Protein AF-A0AB73T199-F1 (afdb_monomer)

Sequence (297 aa):
MHKKVIAARQKIKFRDNIPEGNAPYYMMEMVWAVASDLEKIPQFYIVGQEKTLWVFYEYTSFICDDFLEKYGVLSALISEKYPVSVCGTSGELEHVWAEAGFINGRKELELIKSSTSGRDFDEISNICLRFYIEDEGERDELCSCLANLDYRQDYLAVSRTLLAKKLFAGIAEDYPDTYYRYLPMSGGDMEFWNALSMNQKKMLWILFLEYKVSAVEFEYVVNALKDGSMVYLFTWELALRMALDELGISVESQEDDFKVLDKDGKRLRMDYGRGSEAEKLFLKILFPVIQEKQKEV

Nearest PDB structures (foldseek):
  2o1w-assembly4_D  TM=3.986E-01  e=8.707E-04  Canis lupus familiaris
  4ue0-assembly1_C  TM=3.107E-01  e=4.986E-01  Bovine adenovirus 4

Organism: NCBI:txid1337051

Mean predicted aligned error: 5.85 Å

Radius of gyration: 24.25 Å; Cα contacts (8 Å, |Δi|>4): 510; chains: 1; bounding box: 58×44×81 Å

Secondary structure (DSSP, 8-state):
----EEEEEEEEE-SSPPPP--HHHHHHHHHHHHHHHTT---EEEEEGGGTEEEEE-TT-EEEHHHHHHHHHHHHHHHHTTS-EEEEEE-TTS-EEEEEEEEETTTTEEEEEEEESS----SEEEEEEEEEE-S-HHHHHHHHHHHTT--TTSSEEEEE--HHHHHHTTTS--S-TTSSEEEEE-SS----GGGG--HHHHHHHHHHHHHH----THHHHHHHHHHTT----HHHHHHHHHHHHHHHT-EEEE-SS-EEEE-TTSPEEP--TTTS-HHHHHHHHHH-----------

Solvent-accessible surface area (backbone atoms only — not comparable to full-atom values): 16578 Å² total; per-residue (Å²): 143,75,62,83,26,75,34,46,77,49,78,47,79,51,95,61,69,68,78,88,78,53,36,63,53,49,47,53,39,50,55,39,51,53,21,45,78,66,73,38,78,65,46,80,46,76,43,73,95,74,30,27,45,35,42,34,33,80,92,37,70,45,49,43,64,61,47,45,69,74,42,23,68,60,37,18,58,21,30,79,77,30,47,40,37,39,33,32,26,31,95,85,73,40,55,33,37,40,38,28,37,63,38,85,83,42,34,26,40,40,38,38,36,29,14,62,84,32,57,72,78,60,46,32,30,42,39,26,42,36,33,38,36,88,52,62,71,60,43,52,49,55,51,57,44,52,72,61,62,50,57,93,36,31,27,44,52,25,69,72,45,78,61,50,52,59,56,51,52,92,58,85,68,95,57,80,79,36,73,47,40,62,45,78,64,46,97,63,88,63,63,64,78,69,26,49,40,64,66,55,49,16,50,52,41,39,38,30,75,76,70,68,42,63,51,52,62,32,45,58,52,45,50,29,54,74,72,68,69,57,85,61,63,66,60,57,47,51,14,41,52,55,31,28,60,77,59,46,40,47,80,46,82,54,100,90,51,73,45,38,24,40,68,86,66,49,76,58,86,80,36,72,88,80,42,52,46,44,39,33,46,52,51,42,63,78,50,72,70,78,79,73,75,76,76,84,126

Structure (mmCIF, N/CA/C/O backbone):
data_AF-A0AB73T199-F1
#
_entry.id   AF-A0AB73T199-F1
#
loop_
_atom_site.group_PDB
_atom_site.id
_atom_site.type_symbol
_atom_site.label_atom_id
_atom_site.label_alt_id
_atom_site.label_comp_id
_atom_site.label_asym_id
_atom_site.label_entity_id
_atom_site.label_seq_id
_atom_site.pdbx_PDB_ins_code
_atom_site.Cartn_x
_atom_site.Cartn_y
_atom_site.Cartn_z
_atom_site.occupancy
_atom_site.B_iso_or_equiv
_atom_site.auth_seq_id
_atom_site.auth_comp_id
_atom_site.auth_asym_id
_atom_site.auth_atom_id
_atom_site.pdbx_PDB_model_num
ATOM 1 N N . MET A 1 1 ? 18.259 16.267 -13.550 1.00 64.25 1 MET A N 1
ATOM 2 C CA . MET A 1 1 ? 19.558 16.606 -12.925 1.00 64.25 1 MET A CA 1
ATOM 3 C C . MET A 1 1 ? 20.747 15.801 -13.477 1.00 64.25 1 MET A C 1
ATOM 5 O O . MET A 1 1 ? 21.851 16.314 -13.414 1.00 64.25 1 MET A O 1
ATOM 9 N N . HIS A 1 2 ? 20.570 14.632 -14.115 1.00 77.38 2 HIS A N 1
ATOM 10 C CA . HIS A 1 2 ? 21.651 13.919 -14.827 1.00 77.38 2 HIS A CA 1
ATOM 11 C C . HIS A 1 2 ? 21.232 13.553 -16.256 1.00 77.38 2 HIS A C 1
ATOM 13 O O . HIS A 1 2 ? 20.040 13.401 -16.529 1.00 77.38 2 HIS A O 1
ATOM 19 N N . LYS A 1 3 ? 22.198 13.449 -17.177 1.00 85.31 3 LYS A N 1
ATOM 20 C CA . LYS A 1 3 ? 21.939 12.988 -18.546 1.00 85.31 3 LYS A CA 1
ATOM 21 C C . LYS A 1 3 ? 21.676 11.486 -18.502 1.00 85.31 3 LYS A C 1
ATOM 23 O O . LYS A 1 3 ? 22.502 10.754 -17.985 1.00 85.31 3 LYS A O 1
ATOM 28 N N . LYS A 1 4 ? 20.565 11.035 -19.075 1.00 92.31 4 LYS A N 1
ATOM 29 C CA . LYS A 1 4 ? 20.261 9.612 -19.226 1.00 92.31 4 LYS A CA 1
ATOM 30 C C . LYS A 1 4 ? 20.816 9.115 -20.561 1.00 92.31 4 LYS A C 1
ATOM 32 O O . LYS A 1 4 ? 20.395 9.601 -21.612 1.00 92.31 4 LYS A O 1
ATOM 37 N N . VAL A 1 5 ? 21.782 8.200 -20.530 1.00 95.94 5 VAL A N 1
ATOM 38 C CA . VAL A 1 5 ? 22.400 7.592 -21.717 1.00 95.94 5 VAL A CA 1
ATOM 39 C C . VAL A 1 5 ? 22.140 6.092 -21.686 1.00 95.94 5 VAL A C 1
ATOM 41 O O . VAL A 1 5 ? 22.386 5.439 -20.678 1.00 95.94 5 VAL A O 1
ATOM 44 N N . ILE A 1 6 ? 21.626 5.546 -22.786 1.00 97.00 6 ILE A N 1
ATOM 45 C CA . ILE A 1 6 ? 21.347 4.111 -22.891 1.00 97.00 6 ILE A CA 1
ATOM 46 C C . ILE A 1 6 ? 22.663 3.344 -22.816 1.00 97.00 6 ILE A C 1
ATOM 48 O O . ILE A 1 6 ? 23.576 3.614 -23.595 1.00 97.00 6 ILE A O 1
ATOM 52 N N . ALA A 1 7 ? 22.713 2.391 -21.895 1.00 95.94 7 ALA A N 1
ATOM 53 C CA . ALA A 1 7 ? 23.842 1.504 -21.682 1.00 95.94 7 ALA A CA 1
ATOM 54 C C . ALA A 1 7 ? 23.608 0.133 -22.331 1.00 95.94 7 ALA A C 1
ATOM 56 O O . ALA A 1 7 ? 24.477 -0.373 -23.036 1.00 95.94 7 ALA A O 1
ATOM 57 N N . ALA A 1 8 ? 22.401 -0.421 -22.177 1.00 96.69 8 ALA A N 1
ATOM 58 C CA . ALA A 1 8 ? 22.024 -1.701 -22.768 1.00 96.69 8 ALA A CA 1
ATOM 59 C C . ALA A 1 8 ? 20.545 -1.733 -23.177 1.00 96.69 8 ALA A C 1
ATOM 61 O O . ALA A 1 8 ? 19.709 -0.986 -22.657 1.00 96.69 8 ALA A O 1
ATOM 62 N N . ARG A 1 9 ? 20.233 -2.611 -24.136 1.00 96.62 9 ARG A N 1
ATOM 63 C CA . ARG A 1 9 ? 18.871 -2.910 -24.591 1.00 96.62 9 ARG A CA 1
ATOM 64 C C . ARG A 1 9 ? 18.712 -4.402 -24.824 1.00 96.62 9 ARG A C 1
ATOM 66 O O . ARG A 1 9 ? 19.530 -5.004 -25.517 1.00 96.62 9 ARG A O 1
ATOM 73 N N . GLN A 1 10 ? 17.606 -4.953 -24.351 1.00 96.25 10 GLN A N 1
ATOM 74 C CA . GLN A 1 10 ? 17.215 -6.335 -24.596 1.00 96.25 10 GLN A CA 1
ATOM 75 C C . GLN A 1 10 ? 15.761 -6.386 -25.054 1.00 96.25 10 GLN A C 1
ATOM 77 O O . GLN A 1 10 ? 14.936 -5.573 -24.643 1.00 96.25 10 GLN A O 1
ATOM 82 N N .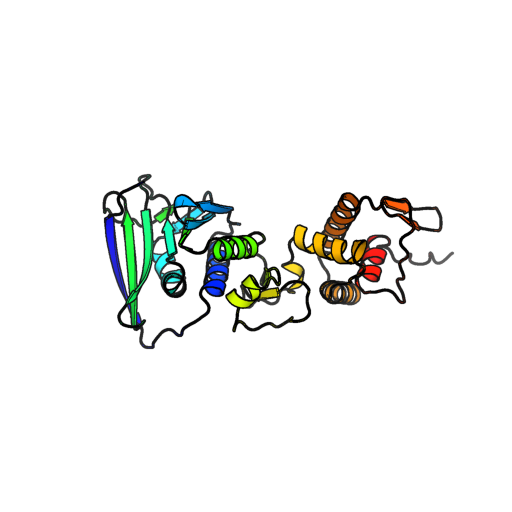 LYS A 1 11 ? 15.447 -7.343 -25.929 1.00 96.38 11 LYS A N 1
ATOM 83 C CA . LYS A 1 11 ? 14.081 -7.597 -26.389 1.00 96.38 11 LYS A CA 1
ATOM 84 C C . LYS A 1 11 ? 13.688 -9.031 -26.091 1.00 96.38 11 LYS A C 1
ATOM 86 O O . LYS A 1 11 ? 14.421 -9.953 -26.444 1.00 96.38 11 LYS A O 1
ATOM 91 N N . ILE A 1 12 ? 12.516 -9.206 -25.497 1.00 94.88 12 ILE A N 1
ATOM 92 C CA . ILE A 1 12 ? 11.929 -10.508 -25.181 1.00 94.88 12 ILE A CA 1
ATOM 93 C C . ILE A 1 12 ? 10.646 -10.646 -25.991 1.00 94.88 12 ILE A C 1
ATOM 95 O O . ILE A 1 12 ? 9.827 -9.734 -26.001 1.00 94.88 12 ILE A O 1
ATOM 99 N N . LYS A 1 13 ? 10.470 -11.767 -26.693 1.00 93.56 13 LYS A N 1
ATOM 100 C CA . LYS A 1 13 ? 9.267 -12.035 -27.493 1.00 93.56 13 LYS A CA 1
ATOM 101 C C . LYS A 1 13 ? 8.318 -12.952 -26.738 1.00 93.56 13 LYS A C 1
ATOM 103 O O . LYS A 1 13 ? 8.747 -13.987 -26.231 1.00 93.56 13 LYS A O 1
ATOM 108 N N . PHE A 1 14 ? 7.036 -12.619 -26.748 1.00 90.25 14 PHE A N 1
ATOM 109 C CA . PHE A 1 14 ? 5.985 -13.458 -26.183 1.00 90.25 14 PHE A CA 1
ATOM 110 C C . PHE A 1 14 ? 5.315 -14.304 -27.264 1.00 90.25 14 PHE A C 1
ATOM 112 O O . PHE A 1 14 ? 5.257 -13.920 -28.434 1.00 90.25 14 PHE A O 1
ATOM 119 N N . ARG A 1 15 ? 4.827 -15.486 -26.868 1.00 83.06 15 ARG A N 1
ATOM 120 C CA . ARG A 1 15 ? 4.032 -16.357 -27.750 1.00 83.06 15 ARG A CA 1
ATOM 121 C C . ARG A 1 15 ? 2.617 -15.815 -27.929 1.00 83.06 15 ARG A C 1
ATOM 123 O O . ARG A 1 15 ? 2.127 -15.778 -29.053 1.00 83.06 15 ARG A O 1
ATOM 130 N N . ASP A 1 16 ? 2.031 -15.351 -26.832 1.00 84.12 16 ASP A N 1
ATOM 131 C CA . ASP A 1 16 ? 0.688 -14.790 -26.762 1.00 84.12 16 ASP A CA 1
ATOM 132 C C . ASP A 1 16 ? 0.747 -13.332 -26.299 1.00 84.12 16 ASP A C 1
ATOM 134 O O . ASP A 1 16 ? 1.714 -12.904 -25.665 1.00 84.12 16 ASP A O 1
ATOM 138 N N . ASN A 1 17 ? -0.291 -12.561 -26.623 1.00 80.75 17 ASN A N 1
ATOM 139 C CA . ASN A 1 17 ? -0.405 -11.192 -26.132 1.00 80.75 17 ASN A CA 1
ATOM 140 C C . ASN A 1 17 ? -0.654 -11.191 -24.621 1.00 80.75 17 ASN A C 1
ATOM 142 O O . ASN A 1 17 ? -1.520 -11.915 -24.129 1.00 80.75 17 ASN A O 1
ATOM 146 N N . ILE A 1 18 ? 0.048 -10.311 -23.909 1.00 84.38 18 ILE A N 1
ATOM 147 C CA . ILE A 1 18 ? -0.189 -10.090 -22.482 1.00 84.38 18 ILE A CA 1
ATOM 148 C C . ILE A 1 18 ? -1.494 -9.293 -22.309 1.00 84.38 18 ILE A C 1
ATOM 150 O O . ILE A 1 18 ? -1.636 -8.228 -22.928 1.00 84.38 18 ILE A O 1
ATOM 154 N N . PRO A 1 19 ? -2.463 -9.794 -21.518 1.00 82.25 19 PRO A N 1
ATOM 155 C CA . PRO A 1 19 ? -3.757 -9.143 -21.357 1.00 82.25 19 PRO A CA 1
ATOM 156 C C . PRO A 1 19 ? -3.623 -7.758 -20.722 1.00 82.25 19 PRO A C 1
ATOM 158 O O . PRO A 1 19 ? -2.643 -7.441 -20.051 1.00 82.25 19 PRO A O 1
ATOM 161 N N . GLU A 1 20 ? -4.622 -6.913 -20.972 1.00 83.94 20 GLU A N 1
ATOM 162 C CA . GLU A 1 20 ? -4.799 -5.670 -20.221 1.00 83.94 20 GLU A CA 1
ATOM 163 C C . GLU A 1 20 ? -5.077 -5.966 -18.754 1.00 83.94 20 GLU A C 1
ATOM 165 O O . GLU A 1 20 ? -5.658 -6.996 -18.411 1.00 83.94 20 GLU A O 1
ATOM 170 N N . GLY A 1 21 ? -4.711 -5.019 -17.900 1.00 86.69 21 GLY A N 1
ATOM 171 C CA . GLY A 1 21 ? -5.138 -5.041 -16.516 1.00 86.69 21 GLY A CA 1
ATOM 172 C C . GLY A 1 21 ? -5.195 -3.647 -15.922 1.00 86.69 21 GLY A C 1
ATOM 173 O O . GLY A 1 21 ? -5.167 -2.636 -16.625 1.00 86.69 21 GLY A O 1
ATOM 174 N N . ASN A 1 22 ? -5.330 -3.596 -14.606 1.00 95.00 22 ASN A N 1
ATOM 175 C CA . ASN A 1 22 ? -5.535 -2.355 -13.883 1.00 95.00 22 ASN A CA 1
ATOM 176 C C . ASN A 1 22 ? -4.173 -1.806 -13.424 1.00 95.00 22 ASN A C 1
ATOM 178 O O . ASN A 1 22 ? -3.614 -2.275 -12.437 1.00 95.00 22 ASN A O 1
ATOM 182 N N . ALA A 1 23 ? -3.634 -0.817 -14.145 1.00 96.19 23 ALA A N 1
ATOM 183 C CA . ALA A 1 23 ? -2.333 -0.215 -13.828 1.00 96.19 23 ALA A CA 1
ATOM 184 C C . ALA A 1 23 ? -2.205 0.292 -12.369 1.00 96.19 23 ALA A C 1
ATOM 186 O O . ALA A 1 23 ? -1.168 0.031 -11.762 1.00 96.19 23 ALA A O 1
ATOM 187 N N . PRO A 1 24 ? -3.219 0.951 -11.760 1.00 97.00 24 PRO A N 1
ATOM 188 C CA . PRO A 1 24 ? -3.217 1.251 -10.324 1.00 97.00 24 PRO A CA 1
ATOM 189 C C . PRO A 1 24 ? -2.990 0.031 -9.430 1.00 97.00 24 PRO A C 1
ATOM 191 O O . PRO A 1 24 ? -2.171 0.086 -8.520 1.00 97.00 24 PRO A O 1
ATOM 194 N N . TYR A 1 25 ? -3.699 -1.067 -9.683 1.00 96.12 25 TYR A N 1
ATOM 195 C CA . TYR A 1 25 ? -3.556 -2.297 -8.909 1.00 96.12 25 TYR A CA 1
ATOM 196 C C . TYR A 1 25 ? -2.177 -2.934 -9.110 1.00 96.12 25 TYR A C 1
ATOM 198 O O . TYR A 1 25 ? -1.511 -3.247 -8.129 1.00 96.12 25 TYR A O 1
ATOM 206 N N . TYR A 1 26 ? -1.700 -3.023 -10.354 1.00 96.62 26 TYR A N 1
ATOM 207 C CA . TYR A 1 26 ? -0.355 -3.519 -10.657 1.00 96.62 26 TYR A CA 1
ATOM 208 C C . TYR A 1 26 ? 0.747 -2.684 -10.012 1.00 96.62 26 TYR A C 1
ATOM 210 O O . TYR A 1 26 ? 1.769 -3.224 -9.606 1.00 96.62 26 TYR A O 1
ATOM 218 N N . MET A 1 27 ? 0.541 -1.375 -9.869 1.00 97.44 27 MET A N 1
ATOM 219 C CA . MET A 1 27 ? 1.449 -0.522 -9.112 1.00 97.44 27 MET A CA 1
ATOM 220 C C . MET A 1 27 ? 1.488 -0.914 -7.627 1.00 97.44 27 MET A C 1
ATOM 222 O O . MET A 1 27 ? 2.581 -1.001 -7.071 1.00 97.44 27 MET A O 1
ATOM 226 N N . MET A 1 28 ? 0.337 -1.182 -6.992 1.00 96.62 28 MET A N 1
ATOM 227 C CA . MET A 1 28 ? 0.303 -1.674 -5.604 1.00 96.62 28 MET A CA 1
ATOM 228 C C . MET A 1 28 ? 1.029 -3.019 -5.482 1.00 96.62 28 MET A C 1
ATOM 230 O O . MET A 1 28 ? 1.886 -3.177 -4.616 1.00 96.62 28 MET A O 1
ATOM 234 N N . GLU A 1 29 ? 0.734 -3.947 -6.396 1.00 95.50 29 GLU A N 1
ATOM 235 C CA . GLU A 1 29 ? 1.344 -5.278 -6.460 1.00 95.50 29 GLU A CA 1
ATOM 236 C C . GLU A 1 29 ? 2.863 -5.194 -6.643 1.00 95.50 29 GLU A C 1
ATOM 238 O O . GLU A 1 29 ? 3.604 -5.851 -5.921 1.00 95.50 29 GLU A O 1
ATOM 243 N N . MET A 1 30 ? 3.349 -4.334 -7.544 1.00 97.00 30 MET A N 1
ATOM 244 C CA . MET A 1 30 ? 4.783 -4.149 -7.775 1.00 97.00 30 MET A CA 1
ATOM 245 C C . MET A 1 30 ? 5.483 -3.609 -6.530 1.00 97.00 30 MET A C 1
ATOM 247 O O . MET A 1 30 ? 6.529 -4.125 -6.143 1.00 97.00 30 MET A O 1
ATOM 251 N N . VAL A 1 31 ? 4.916 -2.583 -5.889 1.00 97.69 31 VAL A N 1
ATOM 252 C CA . VAL A 1 31 ? 5.494 -2.003 -4.669 1.00 97.69 31 VAL A CA 1
ATOM 253 C C . VAL A 1 31 ? 5.522 -3.033 -3.538 1.00 97.69 31 VAL A C 1
ATOM 255 O O . VAL A 1 31 ? 6.528 -3.131 -2.832 1.00 97.69 31 VAL A O 1
ATOM 258 N N . TRP A 1 32 ? 4.454 -3.818 -3.382 1.00 97.00 32 TRP A N 1
ATOM 259 C CA . TRP A 1 32 ? 4.379 -4.888 -2.389 1.00 97.00 32 TRP A CA 1
ATOM 260 C C . TRP A 1 32 ? 5.378 -6.014 -2.678 1.00 97.00 32 TRP A C 1
ATOM 262 O O . TRP A 1 32 ? 6.121 -6.413 -1.785 1.00 97.00 32 TRP A O 1
ATOM 272 N N . ALA A 1 33 ? 5.460 -6.485 -3.923 1.00 96.19 33 ALA A N 1
ATOM 273 C CA . ALA A 1 33 ? 6.329 -7.593 -4.309 1.00 96.19 33 ALA A CA 1
ATOM 274 C C . ALA A 1 33 ? 7.812 -7.225 -4.176 1.00 96.19 33 ALA A C 1
ATOM 276 O O . ALA A 1 33 ? 8.586 -7.988 -3.602 1.00 96.19 33 ALA A O 1
ATOM 277 N N . VAL A 1 34 ? 8.195 -6.017 -4.608 1.00 97.06 34 VAL A N 1
ATOM 278 C CA . VAL A 1 34 ? 9.560 -5.503 -4.418 1.00 97.06 34 VAL A CA 1
ATOM 279 C C . VAL A 1 34 ? 9.877 -5.331 -2.929 1.00 97.06 34 VAL A C 1
ATOM 281 O O . VAL A 1 34 ? 10.980 -5.663 -2.503 1.00 97.06 34 VAL A O 1
ATOM 284 N N . ALA A 1 35 ? 8.918 -4.866 -2.118 1.00 96.75 35 ALA A N 1
ATOM 285 C CA . ALA A 1 35 ? 9.085 -4.787 -0.666 1.00 96.75 35 ALA A CA 1
ATOM 286 C C . ALA A 1 35 ? 9.297 -6.167 -0.027 1.00 96.75 35 ALA A C 1
ATOM 288 O O . ALA A 1 35 ? 10.125 -6.293 0.872 1.00 96.75 35 ALA A O 1
ATOM 289 N N . SER A 1 36 ? 8.575 -7.181 -0.507 1.00 95.31 36 SER A N 1
ATOM 290 C CA . SER A 1 36 ? 8.670 -8.564 -0.037 1.00 95.31 36 SER A CA 1
ATOM 291 C C . SER A 1 36 ? 10.027 -9.183 -0.375 1.00 95.31 36 SER A C 1
ATOM 293 O O . SER A 1 36 ? 10.717 -9.662 0.518 1.00 95.31 36 SER A O 1
ATOM 295 N N . ASP A 1 37 ? 10.472 -9.066 -1.629 1.00 95.94 37 ASP A N 1
ATOM 296 C CA . ASP A 1 37 ? 11.783 -9.559 -2.073 1.00 95.94 37 ASP A CA 1
ATOM 297 C C . ASP A 1 37 ? 12.958 -8.912 -1.339 1.00 95.94 37 ASP A C 1
ATOM 299 O O . ASP A 1 37 ? 13.963 -9.562 -1.061 1.00 95.94 37 ASP A O 1
ATOM 303 N N . LEU A 1 38 ? 12.848 -7.610 -1.070 1.00 95.62 38 LEU A N 1
ATOM 304 C CA . LEU A 1 38 ? 13.872 -6.849 -0.361 1.00 95.62 38 LEU A CA 1
ATOM 305 C C . LEU A 1 38 ? 13.731 -6.947 1.164 1.00 95.62 38 LEU A C 1
ATOM 307 O O . LEU A 1 38 ? 14.544 -6.362 1.880 1.00 95.62 38 LEU A O 1
ATOM 311 N N . GLU A 1 39 ? 12.677 -7.608 1.656 1.00 95.75 39 GLU A N 1
ATOM 312 C CA . GLU A 1 39 ? 12.259 -7.647 3.061 1.00 95.75 39 GLU A CA 1
ATOM 313 C C . GLU A 1 39 ? 12.233 -6.251 3.719 1.00 95.75 39 GLU A C 1
ATOM 315 O O . GLU A 1 39 ? 12.518 -6.070 4.911 1.00 95.7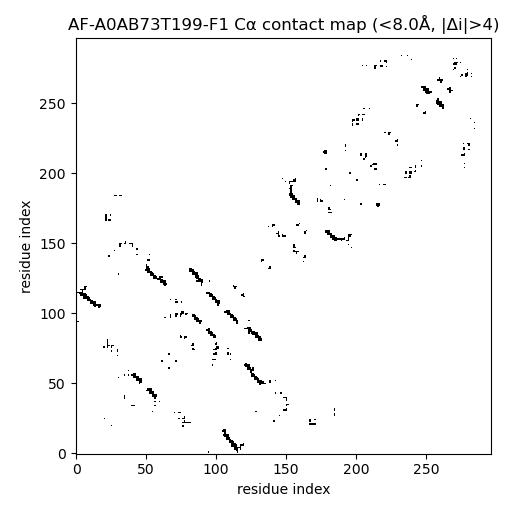5 39 GLU A O 1
ATOM 320 N N . LYS A 1 40 ? 11.868 -5.225 2.941 1.00 95.38 40 LYS A N 1
ATOM 321 C CA . LYS A 1 40 ? 12.023 -3.813 3.304 1.00 95.38 40 LYS A CA 1
ATOM 322 C C . LYS A 1 40 ? 10.717 -3.047 3.143 1.00 95.38 40 LYS A C 1
ATOM 324 O O . LYS A 1 40 ? 10.137 -2.994 2.064 1.00 95.38 40 LYS A O 1
ATOM 329 N N . ILE A 1 41 ? 10.307 -2.360 4.209 1.00 94.25 41 ILE A N 1
ATOM 330 C CA . ILE A 1 41 ? 9.204 -1.393 4.149 1.00 94.25 41 ILE A CA 1
ATOM 331 C C . ILE A 1 41 ? 9.691 -0.141 3.394 1.00 94.25 41 ILE A C 1
ATOM 333 O O . ILE A 1 41 ? 10.685 0.459 3.823 1.00 94.25 41 ILE A O 1
ATOM 337 N N . PRO A 1 42 ? 9.031 0.258 2.291 1.00 95.62 42 PRO A N 1
ATOM 338 C CA . PRO A 1 42 ? 9.427 1.428 1.519 1.00 95.62 42 PRO A CA 1
ATOM 339 C C . PRO A 1 42 ? 9.087 2.749 2.213 1.00 95.62 42 PRO A C 1
ATOM 341 O O . PRO A 1 42 ? 8.182 2.842 3.041 1.00 95.62 42 PRO A O 1
ATOM 344 N N . GLN A 1 43 ? 9.788 3.800 1.798 1.00 95.56 43 GLN A N 1
ATOM 345 C CA . GLN A 1 43 ? 9.452 5.193 2.080 1.00 95.56 43 GLN A CA 1
ATOM 346 C C . GLN A 1 43 ? 8.875 5.850 0.825 1.00 95.56 43 GLN A C 1
ATOM 348 O O . GLN A 1 43 ? 9.312 5.572 -0.290 1.00 95.56 43 GLN A O 1
ATOM 353 N N . PHE A 1 44 ? 7.908 6.746 1.005 1.00 95.69 44 PHE A N 1
ATOM 354 C CA . PHE A 1 44 ? 7.183 7.374 -0.097 1.00 95.69 44 PHE A CA 1
ATOM 355 C C . PHE A 1 44 ? 7.474 8.868 -0.157 1.00 95.69 44 PHE A C 1
ATOM 357 O O . PHE A 1 44 ? 7.370 9.565 0.853 1.00 95.69 44 PHE A O 1
ATOM 364 N N . TYR A 1 45 ? 7.796 9.368 -1.350 1.00 95.56 45 TYR A N 1
ATOM 365 C CA . TYR A 1 45 ? 8.063 10.785 -1.578 1.00 95.56 45 TYR A CA 1
ATOM 366 C C . TYR A 1 45 ? 7.359 11.278 -2.835 1.00 95.56 45 TYR A C 1
ATOM 368 O O . TYR A 1 45 ? 7.461 10.676 -3.902 1.00 95.56 45 TYR A O 1
ATOM 376 N N . ILE A 1 46 ? 6.680 12.416 -2.723 1.00 95.69 46 ILE A N 1
ATOM 377 C CA . ILE A 1 46 ? 6.083 13.100 -3.866 1.00 95.69 46 ILE A CA 1
ATOM 378 C C . ILE A 1 46 ? 7.024 14.216 -4.304 1.00 95.69 46 ILE A C 1
ATOM 380 O O . ILE A 1 46 ? 7.290 15.155 -3.553 1.00 95.69 46 ILE A O 1
ATOM 384 N N . VAL A 1 47 ? 7.502 14.137 -5.544 1.00 92.81 47 VAL A N 1
ATOM 385 C CA . VAL A 1 47 ? 8.324 15.184 -6.156 1.00 92.81 47 VAL A CA 1
ATOM 386 C C . VAL A 1 47 ? 7.448 15.958 -7.135 1.00 92.81 47 VAL A C 1
ATOM 388 O O . VAL A 1 47 ? 7.388 15.653 -8.326 1.00 92.81 47 VAL A O 1
ATOM 391 N N . GLY A 1 48 ? 6.733 16.962 -6.616 1.00 85.75 48 GLY A N 1
ATOM 392 C CA . GLY A 1 48 ? 5.682 17.677 -7.354 1.00 85.75 48 GLY A CA 1
ATOM 393 C C . GLY A 1 48 ? 6.152 18.332 -8.658 1.00 85.75 48 GLY A C 1
ATOM 394 O O . GLY A 1 48 ? 5.457 18.251 -9.665 1.00 85.75 48 GLY A O 1
ATOM 395 N N . GLN A 1 49 ? 7.364 18.902 -8.688 1.00 88.00 49 GLN A N 1
ATOM 396 C CA . GLN A 1 49 ? 7.935 19.489 -9.913 1.00 88.00 49 GLN A CA 1
ATOM 397 C C . GLN A 1 49 ? 8.156 18.456 -11.026 1.00 88.00 49 GLN A C 1
ATOM 399 O O . GLN A 1 49 ? 8.069 18.790 -12.205 1.00 88.00 49 GLN A O 1
ATOM 404 N N . GLU A 1 50 ? 8.434 17.209 -10.652 1.00 90.50 50 GLU A N 1
ATOM 405 C CA . GLU A 1 50 ? 8.637 16.102 -11.585 1.00 90.50 50 GLU A CA 1
ATOM 406 C C . GLU A 1 50 ? 7.350 15.312 -11.835 1.00 90.50 50 GLU A C 1
ATOM 408 O O . GLU A 1 50 ? 7.359 14.414 -12.672 1.00 90.50 50 GLU A O 1
ATOM 413 N N . LYS A 1 51 ? 6.264 15.623 -11.110 1.00 95.50 51 LYS A N 1
ATOM 414 C CA . LYS A 1 51 ? 4.998 14.874 -11.113 1.00 95.50 51 LYS A CA 1
ATOM 415 C C . LYS A 1 51 ? 5.220 13.377 -10.894 1.00 95.50 51 LYS A C 1
ATOM 417 O O . LYS A 1 51 ? 4.646 12.534 -11.577 1.00 95.50 51 LYS A O 1
ATOM 422 N N . THR A 1 52 ? 6.104 13.044 -9.956 1.00 96.19 52 THR A N 1
ATOM 423 C CA . THR A 1 52 ? 6.474 11.654 -9.681 1.00 96.19 52 THR A CA 1
ATOM 424 C C . THR A 1 52 ? 6.189 11.263 -8.242 1.00 96.19 52 THR A C 1
ATOM 426 O O . THR A 1 52 ? 6.387 12.051 -7.315 1.00 96.19 52 THR A O 1
ATOM 429 N N . LEU A 1 53 ? 5.756 10.016 -8.073 1.00 97.88 53 LEU A N 1
ATOM 430 C CA . LEU A 1 53 ? 5.759 9.307 -6.800 1.00 97.88 53 LEU A CA 1
ATOM 431 C C . LEU A 1 53 ? 6.993 8.402 -6.760 1.00 97.88 53 LEU A C 1
ATOM 433 O O . LEU A 1 53 ? 7.190 7.565 -7.642 1.00 97.88 53 LEU A O 1
ATOM 437 N N . TRP A 1 54 ? 7.832 8.613 -5.753 1.00 97.38 54 TRP A N 1
ATOM 438 C CA . TRP A 1 54 ? 9.047 7.854 -5.496 1.00 97.38 54 TRP A CA 1
ATOM 439 C C . TRP A 1 54 ? 8.786 6.872 -4.363 1.00 97.38 54 TRP A C 1
ATOM 441 O O . TRP A 1 54 ? 8.303 7.260 -3.299 1.00 97.38 54 TRP A O 1
ATOM 451 N N . VAL A 1 55 ? 9.135 5.614 -4.598 1.00 97.88 55 VAL A N 1
ATOM 452 C CA . VAL A 1 55 ? 9.055 4.523 -3.630 1.00 97.88 55 VAL A CA 1
ATOM 453 C C . VAL A 1 55 ? 10.473 4.052 -3.364 1.00 97.88 55 VAL A C 1
ATOM 455 O O . VAL A 1 55 ? 11.093 3.421 -4.219 1.00 97.88 55 VAL A O 1
ATOM 458 N N . PHE A 1 56 ? 11.002 4.416 -2.204 1.00 97.38 56 PHE A N 1
ATOM 459 C CA . PHE A 1 56 ? 12.410 4.283 -1.872 1.00 97.38 56 PHE A CA 1
ATOM 460 C C . PHE A 1 56 ? 12.663 3.153 -0.876 1.00 97.38 56 PHE A C 1
ATOM 462 O O . PHE A 1 56 ? 12.080 3.123 0.209 1.00 97.38 56 PHE A O 1
ATOM 469 N N . TYR A 1 57 ? 13.581 2.257 -1.228 1.00 96.88 57 TYR A N 1
ATOM 470 C CA . TYR A 1 57 ? 14.007 1.124 -0.416 1.00 96.88 57 TYR A CA 1
ATOM 471 C C . TYR A 1 57 ? 15.454 1.349 0.039 1.00 96.88 57 TYR A C 1
ATOM 473 O O . TYR A 1 57 ? 16.418 0.931 -0.603 1.00 96.88 57 TYR A O 1
ATOM 481 N N . GLU A 1 58 ? 15.615 2.052 1.157 1.00 93.50 58 GLU A N 1
ATOM 482 C CA . GLU A 1 58 ? 16.928 2.452 1.672 1.00 93.50 58 GLU A CA 1
ATOM 483 C C . GLU A 1 58 ? 17.798 1.245 2.079 1.00 93.50 58 GLU A C 1
ATOM 485 O O . GLU A 1 58 ? 17.313 0.314 2.736 1.00 93.50 58 GLU A O 1
ATOM 490 N N . TYR A 1 59 ? 19.096 1.294 1.752 1.00 93.69 59 TYR A N 1
ATOM 491 C CA . TYR A 1 59 ? 20.086 0.243 2.048 1.00 93.69 59 TYR A CA 1
ATOM 492 C C . TYR A 1 59 ? 19.750 -1.121 1.433 1.00 93.69 59 TYR A C 1
ATOM 494 O O . TYR A 1 59 ? 19.992 -2.162 2.040 1.00 93.69 59 TYR A O 1
ATOM 502 N N . THR A 1 60 ? 19.177 -1.111 0.233 1.00 95.94 60 THR A N 1
ATOM 503 C CA . THR A 1 60 ? 18.887 -2.322 -0.540 1.00 95.94 60 THR A CA 1
ATOM 504 C C . THR A 1 60 ? 19.762 -2.398 -1.778 1.00 95.94 60 THR A C 1
ATOM 506 O O . THR A 1 60 ? 20.324 -1.391 -2.214 1.00 95.94 60 THR A O 1
ATOM 509 N N . SER A 1 61 ? 19.879 -3.593 -2.343 1.00 94.62 61 SER A N 1
ATOM 510 C CA . SER A 1 61 ? 20.561 -3.805 -3.609 1.00 94.62 61 SER A CA 1
ATOM 511 C C . SER A 1 61 ? 19.892 -4.932 -4.379 1.00 94.62 61 SER A C 1
ATOM 513 O O . SER A 1 61 ? 19.350 -5.853 -3.767 1.00 94.62 61 SER A O 1
ATOM 515 N N . PHE A 1 62 ? 19.900 -4.845 -5.705 1.00 95.00 62 PHE A N 1
ATOM 516 C CA . PHE A 1 62 ? 19.278 -5.835 -6.580 1.00 95.00 62 PHE A CA 1
ATOM 517 C C . PHE A 1 62 ? 20.100 -5.991 -7.861 1.00 95.00 62 PHE A C 1
ATOM 519 O O . PHE A 1 62 ? 20.557 -5.001 -8.441 1.00 95.00 62 PHE A O 1
ATOM 526 N N . ILE A 1 63 ? 20.252 -7.230 -8.331 1.00 96.38 63 ILE A N 1
ATOM 527 C CA . ILE A 1 63 ? 20.804 -7.517 -9.658 1.00 96.38 63 ILE A CA 1
ATOM 528 C C . ILE A 1 63 ? 19.815 -6.999 -10.713 1.00 96.38 63 ILE A C 1
ATOM 530 O O . ILE A 1 63 ? 18.662 -7.415 -10.771 1.00 96.38 63 ILE A O 1
ATOM 534 N N . CYS A 1 64 ? 20.253 -6.056 -11.540 1.00 95.94 64 CYS A N 1
ATOM 535 C CA . CYS A 1 64 ? 19.411 -5.321 -12.479 1.00 95.94 64 CYS A CA 1
ATOM 536 C C . CYS A 1 64 ? 18.718 -6.241 -13.493 1.00 95.94 64 CYS A C 1
ATOM 538 O O . CYS A 1 64 ? 17.538 -6.051 -13.784 1.00 95.94 64 CYS A O 1
ATOM 540 N N . ASP A 1 65 ? 19.430 -7.246 -14.009 1.00 95.69 65 ASP A N 1
ATOM 541 C CA . ASP A 1 65 ? 18.854 -8.202 -14.960 1.00 95.69 65 ASP A CA 1
ATOM 542 C C . ASP A 1 65 ? 17.793 -9.087 -14.305 1.00 95.69 65 ASP A C 1
ATOM 544 O O . ASP A 1 65 ? 16.700 -9.200 -14.853 1.00 95.69 65 ASP A O 1
ATOM 548 N N . ASP A 1 66 ? 18.046 -9.602 -13.098 1.00 96.50 66 ASP A N 1
ATOM 549 C CA . ASP A 1 66 ? 17.059 -10.375 -12.333 1.00 96.50 66 ASP A CA 1
ATOM 550 C C . ASP A 1 66 ? 15.820 -9.527 -12.013 1.00 96.50 66 ASP A C 1
ATOM 552 O O . ASP A 1 66 ? 14.684 -9.997 -12.117 1.00 96.50 66 ASP A O 1
ATOM 556 N N . PHE A 1 67 ? 16.019 -8.249 -11.666 1.00 96.56 67 PHE A N 1
ATOM 557 C CA . PHE A 1 67 ? 14.919 -7.316 -11.443 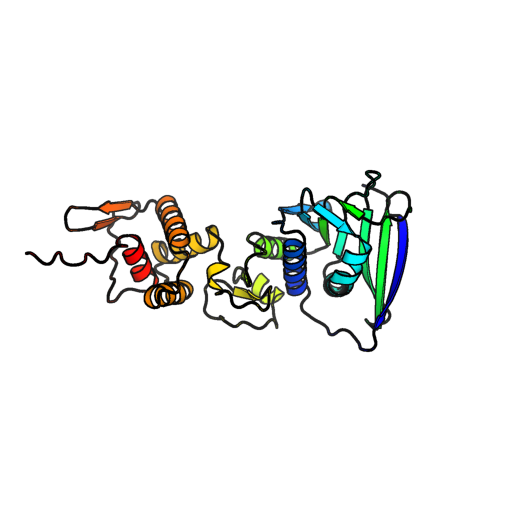1.00 96.56 67 PHE A CA 1
ATOM 558 C C . PHE A 1 67 ? 14.080 -7.143 -12.714 1.00 96.56 67 PHE A C 1
ATOM 560 O O . PHE A 1 67 ? 12.852 -7.217 -12.667 1.00 96.56 67 PHE A O 1
ATOM 567 N N . LEU A 1 68 ? 14.724 -6.902 -13.859 1.00 96.19 68 LEU A N 1
ATOM 568 C CA . LEU A 1 68 ? 14.040 -6.706 -15.138 1.00 96.19 68 LEU A CA 1
ATOM 569 C C . LEU A 1 68 ? 13.372 -7.990 -15.643 1.00 96.19 68 LEU A C 1
ATOM 571 O O . LEU A 1 68 ? 12.295 -7.914 -16.233 1.00 96.19 68 LEU A O 1
ATOM 575 N N . GLU A 1 69 ? 13.957 -9.157 -15.393 1.00 94.75 69 GLU A N 1
ATOM 576 C CA . GLU A 1 69 ? 13.351 -10.449 -15.708 1.00 94.75 69 GLU A CA 1
ATOM 577 C C . GLU A 1 69 ? 12.093 -10.684 -14.864 1.00 94.75 69 GLU A C 1
ATOM 579 O O . GLU A 1 69 ? 11.042 -11.038 -15.403 1.00 94.75 69 GLU A O 1
ATOM 584 N N . LYS A 1 70 ? 12.169 -10.417 -13.556 1.00 95.94 70 LYS A N 1
ATOM 585 C CA . LYS A 1 70 ? 11.063 -10.646 -12.620 1.00 95.94 70 LYS A CA 1
ATOM 586 C C . LYS A 1 70 ? 9.936 -9.621 -12.755 1.00 95.94 70 LYS A C 1
ATOM 588 O O . LYS A 1 70 ? 8.764 -9.988 -12.781 1.00 95.94 70 LYS A O 1
ATOM 593 N N . TYR A 1 71 ? 10.277 -8.338 -12.857 1.00 97.06 71 TYR A N 1
ATOM 594 C CA . TYR A 1 71 ? 9.327 -7.223 -12.792 1.00 97.06 71 TYR A CA 1
ATOM 595 C C . TYR A 1 71 ? 9.123 -6.492 -14.118 1.00 97.06 71 TYR A C 1
ATOM 597 O O . TYR A 1 71 ? 8.310 -5.569 -14.177 1.00 97.06 71 TYR A O 1
ATOM 605 N N . GLY A 1 72 ? 9.820 -6.864 -15.194 1.00 96.50 72 GLY A N 1
ATOM 606 C CA . GLY A 1 72 ? 9.757 -6.146 -16.470 1.00 96.50 72 GLY A CA 1
ATOM 607 C C . GLY A 1 72 ? 8.363 -6.136 -17.099 1.00 96.50 72 GLY A C 1
ATOM 608 O O . GLY A 1 72 ? 7.904 -5.092 -17.557 1.00 96.50 72 GLY A O 1
ATOM 609 N N . VAL A 1 73 ? 7.648 -7.267 -17.073 1.00 96.06 73 VAL A N 1
ATOM 610 C CA . VAL A 1 73 ? 6.264 -7.348 -17.583 1.00 96.06 73 VAL A CA 1
ATOM 611 C C . VAL A 1 73 ? 5.332 -6.442 -16.781 1.00 96.06 73 VAL A C 1
ATOM 613 O O . VAL A 1 73 ? 4.575 -5.669 -17.365 1.00 96.06 73 VAL A O 1
ATOM 616 N N . LEU A 1 74 ? 5.417 -6.507 -15.451 1.00 95.88 74 LEU A N 1
ATOM 617 C CA . LEU A 1 74 ? 4.595 -5.698 -14.554 1.00 95.88 74 LEU A CA 1
ATOM 618 C C . LEU A 1 74 ? 4.897 -4.203 -14.738 1.00 95.88 74 LEU A C 1
ATOM 620 O O . LEU A 1 74 ? 3.987 -3.396 -14.902 1.00 95.88 74 LEU A O 1
ATOM 624 N N . SER A 1 75 ? 6.181 -3.852 -14.837 1.00 97.06 75 SER A N 1
ATOM 625 C CA . SER A 1 75 ? 6.652 -2.493 -15.117 1.00 97.06 75 SER A CA 1
ATOM 626 C C . SER A 1 75 ? 6.110 -1.958 -16.445 1.00 97.06 75 SER A C 1
ATOM 628 O O . SER A 1 75 ? 5.686 -0.804 -16.524 1.00 97.06 75 SER A O 1
ATOM 630 N N . ALA A 1 76 ? 6.074 -2.790 -17.488 1.00 97.06 76 ALA A N 1
ATOM 631 C CA . ALA A 1 76 ? 5.530 -2.404 -18.783 1.00 97.06 76 ALA A CA 1
ATOM 632 C C . ALA A 1 76 ? 4.005 -2.221 -18.755 1.00 97.06 76 ALA A C 1
ATOM 634 O O . ALA A 1 76 ? 3.519 -1.257 -19.340 1.00 97.06 76 ALA A O 1
ATOM 635 N N . LEU A 1 77 ? 3.262 -3.083 -18.045 1.00 96.56 77 LEU A N 1
ATOM 636 C CA . LEU A 1 77 ? 1.810 -2.940 -17.848 1.00 96.56 77 LEU A CA 1
ATOM 637 C C . LEU A 1 77 ? 1.464 -1.642 -17.110 1.00 96.56 77 LEU A C 1
ATOM 639 O O . LEU A 1 77 ? 0.529 -0.938 -17.484 1.00 96.56 77 LEU A O 1
ATOM 643 N N . ILE A 1 78 ? 2.237 -1.299 -16.078 1.00 97.50 78 ILE A N 1
ATOM 644 C CA . ILE A 1 78 ? 2.057 -0.043 -15.344 1.00 97.50 78 ILE A CA 1
ATOM 645 C C . ILE A 1 78 ? 2.403 1.150 -16.246 1.00 97.50 78 ILE A C 1
ATOM 647 O O . ILE A 1 78 ? 1.639 2.115 -16.293 1.00 97.50 78 ILE A O 1
ATOM 651 N N . SER A 1 79 ? 3.500 1.060 -17.011 1.00 96.94 79 SER A N 1
ATOM 652 C CA . SER A 1 79 ? 4.022 2.145 -17.861 1.00 96.94 79 SER A CA 1
ATOM 653 C C . SER A 1 79 ? 3.088 2.620 -18.965 1.00 96.94 79 SER A C 1
ATOM 655 O O . SER A 1 79 ? 3.260 3.731 -19.460 1.00 96.94 79 SER A O 1
ATOM 657 N N . GLU A 1 80 ? 2.088 1.829 -19.345 1.00 94.38 80 GLU A N 1
ATOM 658 C CA . GLU A 1 80 ? 1.064 2.266 -20.298 1.00 94.38 80 GLU A CA 1
ATOM 659 C C . GLU A 1 80 ? 0.198 3.408 -19.756 1.00 94.38 80 GLU A C 1
ATOM 661 O O . GLU A 1 80 ? -0.330 4.197 -20.541 1.00 94.38 80 GLU A O 1
ATOM 666 N N . LYS A 1 81 ? 0.076 3.516 -18.426 1.00 96.25 81 LYS A N 1
ATOM 667 C CA . LYS A 1 81 ? -0.618 4.620 -17.754 1.00 96.25 81 LYS A CA 1
ATOM 668 C C . LYS A 1 81 ? 0.327 5.494 -16.930 1.00 96.25 81 LYS A C 1
ATOM 670 O O . LYS A 1 81 ? 0.261 6.716 -17.026 1.00 96.25 81 LYS A O 1
ATOM 675 N N . TYR A 1 82 ? 1.196 4.877 -16.134 1.00 97.25 82 TYR A N 1
ATOM 676 C CA . TYR A 1 82 ? 2.151 5.551 -15.258 1.00 97.25 82 TYR A CA 1
ATOM 677 C C . TYR A 1 82 ? 3.565 5.114 -15.630 1.00 97.25 82 TYR A C 1
ATOM 679 O O . TYR A 1 82 ? 4.017 4.080 -15.135 1.00 97.25 82 TYR A O 1
ATOM 687 N N . PRO A 1 83 ? 4.276 5.851 -16.505 1.00 97.19 83 PRO A N 1
ATOM 688 C CA . PRO A 1 83 ? 5.651 5.523 -16.863 1.00 97.19 83 PRO A CA 1
ATOM 689 C C . PRO A 1 83 ? 6.486 5.224 -15.614 1.00 97.19 83 PRO A C 1
ATOM 691 O O . PRO A 1 83 ? 6.624 6.092 -14.744 1.00 97.19 83 PRO A O 1
ATOM 694 N N . VAL A 1 84 ? 6.997 3.991 -15.517 1.00 97.44 84 VAL A N 1
ATOM 695 C CA . VAL A 1 84 ? 7.797 3.545 -14.375 1.00 97.44 84 VAL A CA 1
ATOM 696 C C . VAL A 1 84 ? 9.259 3.422 -14.766 1.00 97.44 84 VAL A C 1
ATOM 698 O O . VAL A 1 84 ? 9.611 2.916 -15.831 1.00 97.44 84 VAL A O 1
ATOM 701 N N . SER A 1 85 ? 10.126 3.868 -13.867 1.00 96.81 85 SER A N 1
ATOM 702 C CA . SER A 1 85 ? 11.552 3.570 -13.929 1.00 96.81 85 SER A CA 1
ATOM 703 C C . SER A 1 85 ? 12.034 3.102 -12.569 1.00 96.81 85 SER A C 1
ATOM 705 O O . SER A 1 85 ? 11.597 3.613 -11.538 1.00 96.81 85 SER A O 1
ATOM 707 N N . VAL A 1 86 ? 12.954 2.148 -12.570 1.00 97.06 86 VAL A N 1
ATOM 708 C CA . VAL A 1 86 ? 13.714 1.771 -11.381 1.00 97.06 86 VAL A CA 1
ATOM 709 C C . VAL A 1 86 ? 15.031 2.506 -11.441 1.00 97.06 86 VAL A C 1
ATOM 711 O O . VAL A 1 86 ? 15.671 2.540 -12.488 1.00 97.06 86 VAL A O 1
ATOM 714 N N . CYS A 1 87 ? 15.431 3.141 -10.353 1.00 95.56 87 CYS A N 1
ATOM 715 C CA . CYS A 1 87 ? 16.677 3.883 -10.295 1.00 95.56 87 CYS A CA 1
ATOM 716 C C . CYS A 1 87 ? 17.388 3.679 -8.968 1.00 95.56 87 CYS A C 1
ATOM 718 O O . CYS A 1 87 ? 16.798 3.230 -7.989 1.00 95.56 87 CYS A O 1
ATOM 720 N N . GLY A 1 88 ? 18.665 4.030 -8.959 1.00 95.94 88 GLY A N 1
ATOM 721 C CA . GLY A 1 88 ? 19.518 3.939 -7.787 1.00 95.94 88 GLY A CA 1
ATOM 722 C C . GLY A 1 88 ? 20.937 4.327 -8.161 1.00 95.94 88 GLY A C 1
ATOM 723 O O . GLY A 1 88 ? 21.150 5.186 -9.024 1.00 95.94 88 GLY A O 1
ATOM 724 N N . THR A 1 89 ? 21.906 3.684 -7.531 1.00 95.88 89 THR A N 1
ATOM 725 C CA . THR A 1 89 ? 23.330 3.882 -7.805 1.00 95.88 89 THR A CA 1
ATOM 726 C C . THR A 1 89 ? 23.990 2.563 -8.168 1.00 95.88 89 THR A C 1
ATOM 728 O O . THR A 1 89 ? 23.713 1.556 -7.528 1.00 95.88 89 THR A O 1
ATOM 731 N N . SER A 1 90 ? 24.885 2.564 -9.150 1.00 94.19 90 SER A N 1
ATOM 732 C CA . SER A 1 90 ? 25.779 1.427 -9.394 1.00 94.19 90 SER A CA 1
ATOM 733 C C . SER A 1 90 ? 26.944 1.408 -8.394 1.00 94.19 90 SER A C 1
ATOM 735 O O . SER A 1 90 ? 27.153 2.374 -7.652 1.00 94.19 90 SER A O 1
ATOM 737 N N . GLY A 1 91 ? 27.752 0.342 -8.416 1.00 83.88 91 GLY A N 1
ATOM 738 C CA . GLY A 1 91 ? 28.967 0.223 -7.594 1.00 83.88 91 GLY A CA 1
ATOM 739 C C . GLY A 1 91 ? 30.001 1.340 -7.812 1.00 83.88 91 GLY A C 1
ATOM 740 O O . GLY A 1 91 ? 30.747 1.671 -6.895 1.00 83.88 91 GLY A O 1
ATOM 741 N N . GLU A 1 92 ? 29.991 1.997 -8.976 1.00 86.12 92 GLU A N 1
ATOM 742 C CA . GLU A 1 92 ? 30.849 3.153 -9.295 1.00 86.12 92 GLU A CA 1
ATOM 743 C C . GLU A 1 92 ? 30.263 4.492 -8.795 1.00 86.12 92 GLU A C 1
ATOM 745 O O . GLU A 1 92 ? 30.701 5.566 -9.209 1.00 86.12 92 GLU A O 1
ATOM 750 N N . LEU A 1 93 ? 29.244 4.442 -7.924 1.00 88.38 93 LEU A N 1
ATOM 751 C CA . LEU A 1 93 ? 28.493 5.595 -7.404 1.00 88.38 93 LEU A CA 1
ATOM 752 C C . LEU A 1 93 ? 27.814 6.427 -8.500 1.00 88.38 93 LEU A C 1
ATOM 754 O O . LEU A 1 93 ? 27.524 7.614 -8.334 1.00 88.38 93 LEU A O 1
ATOM 758 N N . GLU A 1 94 ? 27.542 5.794 -9.636 1.00 93.19 94 GLU A N 1
ATOM 759 C CA . GLU A 1 94 ? 26.894 6.423 -10.770 1.00 93.19 94 GLU A CA 1
ATOM 760 C C . GLU A 1 94 ? 25.378 6.242 -10.693 1.00 93.19 94 GLU A C 1
ATOM 762 O O . GLU A 1 94 ? 24.898 5.152 -10.388 1.00 93.19 94 GLU A O 1
ATOM 767 N N . HIS A 1 95 ? 24.611 7.284 -11.019 1.00 94.44 95 HIS A N 1
ATOM 768 C CA . HIS A 1 95 ? 23.162 7.159 -11.107 1.00 94.44 95 HIS A CA 1
ATOM 769 C C . HIS A 1 95 ? 22.756 6.333 -12.335 1.00 94.44 95 HIS A C 1
ATOM 771 O O . HIS A 1 95 ? 23.207 6.601 -13.457 1.00 94.44 95 HIS A O 1
ATOM 777 N N . VAL A 1 96 ? 21.898 5.342 -12.101 1.00 96.88 96 VAL A N 1
ATOM 778 C CA . VAL A 1 96 ? 21.461 4.356 -13.093 1.00 96.88 96 VAL A CA 1
ATOM 779 C C . VAL A 1 96 ? 19.945 4.208 -13.101 1.00 96.88 96 VAL A C 1
ATOM 781 O O . VAL A 1 96 ? 19.275 4.481 -12.102 1.00 96.88 96 VAL A O 1
ATOM 784 N N . TRP A 1 97 ? 19.414 3.770 -14.241 1.00 97.00 97 TRP A N 1
ATOM 785 C CA . TRP A 1 97 ? 17.994 3.530 -14.461 1.00 97.00 97 TRP A CA 1
ATOM 786 C C . TRP A 1 97 ? 17.765 2.232 -15.224 1.00 97.00 97 TRP A C 1
ATOM 788 O O . TRP A 1 97 ? 18.500 1.923 -16.163 1.00 97.00 97 TRP A O 1
ATOM 798 N N . ALA A 1 98 ? 16.678 1.554 -14.893 1.00 97.56 98 ALA A N 1
ATOM 799 C CA . ALA A 1 98 ? 16.153 0.412 -15.612 1.00 97.56 98 ALA A CA 1
ATOM 800 C C . ALA A 1 98 ? 14.669 0.654 -15.930 1.00 97.56 98 ALA A C 1
ATOM 802 O O . ALA A 1 98 ? 13.909 1.139 -15.088 1.00 97.56 98 ALA A O 1
ATOM 803 N N . GLU A 1 99 ? 14.269 0.372 -17.165 1.00 97.75 99 GLU A N 1
ATOM 804 C CA . GLU A 1 99 ? 12.906 0.562 -17.665 1.00 97.75 99 GLU A CA 1
ATOM 805 C C . GLU A 1 99 ? 12.478 -0.643 -18.494 1.00 97.75 99 GLU A C 1
ATOM 807 O O . GLU A 1 99 ? 13.303 -1.285 -19.149 1.00 97.75 99 GLU A O 1
ATOM 812 N N . ALA A 1 100 ? 11.175 -0.905 -18.507 1.00 97.50 100 ALA A N 1
ATOM 813 C CA . ALA A 1 100 ? 10.572 -1.915 -19.355 1.00 97.50 100 ALA A CA 1
ATOM 814 C C . ALA A 1 100 ? 9.318 -1.353 -20.028 1.00 97.50 100 ALA A C 1
ATOM 816 O O . ALA A 1 100 ? 8.530 -0.647 -19.399 1.00 97.50 100 ALA A O 1
ATOM 817 N N . GLY A 1 101 ? 9.125 -1.672 -21.305 1.00 96.31 101 GLY A N 1
ATOM 818 C CA . GLY A 1 101 ? 7.976 -1.205 -22.073 1.00 96.31 101 GLY A CA 1
ATOM 819 C C . GLY A 1 101 ? 7.557 -2.196 -23.148 1.00 96.31 101 GLY A C 1
ATOM 820 O O . GLY A 1 101 ? 8.388 -2.889 -23.740 1.00 96.31 101 GLY A O 1
ATOM 821 N N . PHE A 1 102 ? 6.255 -2.268 -23.416 1.00 95.62 102 PHE A N 1
ATOM 822 C CA . PHE A 1 102 ? 5.748 -3.079 -24.514 1.00 95.62 102 PHE A CA 1
ATOM 823 C C . PHE A 1 102 ? 5.969 -2.397 -25.859 1.00 95.62 102 PHE A C 1
ATOM 825 O O . PHE A 1 102 ? 5.705 -1.210 -26.035 1.00 95.62 102 PHE A O 1
ATOM 832 N N . ILE A 1 103 ? 6.367 -3.194 -26.845 1.00 92.69 103 ILE A N 1
ATOM 833 C CA . ILE A 1 103 ? 6.438 -2.794 -28.250 1.00 92.69 103 ILE A CA 1
ATOM 834 C C . ILE A 1 103 ? 5.656 -3.793 -29.111 1.00 92.69 103 ILE A C 1
ATOM 836 O O . ILE A 1 103 ? 5.259 -4.871 -28.657 1.00 92.69 103 ILE A O 1
ATOM 840 N N . ASN A 1 104 ? 5.394 -3.428 -30.369 1.00 89.69 104 ASN A N 1
ATOM 841 C CA . ASN A 1 104 ? 4.675 -4.273 -31.332 1.00 89.69 104 ASN A CA 1
ATOM 842 C C . ASN A 1 104 ? 3.314 -4.795 -30.814 1.00 89.69 104 ASN A C 1
ATOM 844 O O . ASN A 1 104 ? 2.937 -5.933 -31.092 1.00 89.69 104 ASN A O 1
ATOM 848 N N . GLY A 1 105 ? 2.581 -3.976 -30.047 1.00 85.19 105 GLY A N 1
ATOM 849 C CA . GLY A 1 105 ? 1.270 -4.340 -29.493 1.00 85.19 105 GLY A CA 1
ATOM 850 C C . GLY A 1 105 ? 1.336 -5.453 -28.440 1.00 85.19 105 GLY A C 1
ATOM 851 O O . GLY A 1 105 ? 0.571 -6.410 -28.533 1.00 85.19 105 GLY A O 1
ATOM 852 N N . ARG A 1 106 ? 2.273 -5.343 -27.482 1.00 91.81 106 ARG A N 1
ATOM 853 C CA . ARG A 1 106 ? 2.555 -6.310 -26.394 1.00 91.81 106 ARG A CA 1
ATOM 854 C C . ARG A 1 106 ? 3.030 -7.695 -26.827 1.00 91.81 106 ARG A C 1
ATOM 856 O O . ARG A 1 106 ? 2.946 -8.651 -26.062 1.00 91.81 106 ARG A O 1
ATOM 863 N N . LYS A 1 107 ? 3.565 -7.805 -28.041 1.00 91.19 107 LYS A N 1
ATOM 864 C CA . LYS A 1 107 ? 4.214 -9.036 -28.523 1.00 91.19 107 LYS A CA 1
ATOM 865 C C . LYS A 1 107 ? 5.675 -9.121 -28.130 1.00 91.19 107 LYS A C 1
ATOM 867 O O . LYS A 1 107 ? 6.245 -10.211 -28.117 1.00 91.19 107 LYS A O 1
ATOM 872 N N . GLU A 1 108 ? 6.286 -7.980 -27.835 1.00 94.75 108 GLU A N 1
ATOM 873 C CA . GLU A 1 108 ? 7.651 -7.931 -27.341 1.00 94.75 108 GLU A CA 1
ATOM 874 C C . GLU A 1 108 ? 7.744 -6.964 -26.161 1.00 94.75 108 GLU A C 1
ATOM 876 O O . GLU A 1 108 ? 7.055 -5.941 -26.118 1.00 94.75 108 GLU A O 1
ATOM 881 N N . LEU A 1 109 ? 8.608 -7.308 -25.216 1.00 96.50 109 LEU A N 1
ATOM 882 C CA . LEU A 1 109 ? 9.033 -6.459 -24.117 1.00 96.50 109 LEU A CA 1
ATOM 883 C C . LEU A 1 109 ? 10.418 -5.918 -24.445 1.00 96.50 109 LEU A C 1
ATOM 885 O O . LEU A 1 109 ? 11.330 -6.693 -24.740 1.00 96.50 109 LEU A O 1
ATOM 889 N N . GLU A 1 110 ? 10.572 -4.602 -24.407 1.00 97.44 110 GLU A N 1
ATOM 890 C CA . GLU A 1 110 ? 11.871 -3.945 -24.472 1.00 97.44 110 GLU A CA 1
ATOM 891 C C . GLU A 1 110 ? 12.322 -3.598 -23.054 1.00 97.44 110 GLU A C 1
ATOM 893 O O . GLU A 1 110 ? 11.605 -2.917 -22.324 1.00 97.44 110 GLU A O 1
ATOM 898 N N . LEU A 1 111 ? 13.507 -4.078 -22.683 1.00 98.00 111 LEU A N 1
ATOM 899 C CA . LEU A 1 111 ? 14.187 -3.776 -21.430 1.00 98.00 111 LEU A CA 1
ATOM 900 C C . LEU A 1 111 ? 15.343 -2.823 -21.732 1.00 98.00 111 LEU A C 1
ATOM 902 O O . LEU A 1 111 ? 16.144 -3.081 -22.638 1.00 98.00 111 LEU A O 1
ATOM 906 N N . ILE A 1 112 ? 15.429 -1.716 -21.000 1.00 97.88 112 ILE A N 1
ATOM 907 C CA . ILE A 1 112 ? 16.423 -0.666 -21.224 1.00 97.88 112 ILE A CA 1
ATOM 908 C C . ILE A 1 112 ? 17.157 -0.386 -19.920 1.00 97.88 112 ILE A C 1
ATOM 910 O O . ILE A 1 112 ? 16.549 0.042 -18.941 1.00 97.88 112 ILE A O 1
ATOM 914 N N . LYS A 1 113 ? 18.484 -0.529 -19.946 1.00 97.75 113 LYS A N 1
ATOM 915 C CA . LYS A 1 113 ? 19.376 -0.005 -18.908 1.00 97.75 113 LYS A CA 1
ATOM 916 C C . LYS A 1 113 ? 19.971 1.312 -19.378 1.00 97.75 113 LYS A C 1
ATOM 918 O O . LYS A 1 113 ? 20.404 1.444 -20.526 1.00 97.75 113 LYS A O 1
ATOM 923 N N . SER A 1 114 ? 19.999 2.302 -18.501 1.00 97.44 114 SER A N 1
ATOM 924 C CA . SER A 1 114 ? 20.622 3.598 -18.753 1.00 97.44 114 SER A CA 1
ATOM 925 C C . SER A 1 114 ? 21.503 4.010 -17.586 1.00 97.44 114 SER A C 1
ATOM 927 O O . SER A 1 114 ? 21.186 3.737 -16.434 1.00 97.44 114 SER A O 1
ATOM 929 N N . SER A 1 115 ? 22.569 4.735 -17.886 1.00 96.69 115 SER A N 1
ATOM 930 C CA . SER A 1 115 ? 23.469 5.333 -16.906 1.00 96.69 115 SER A CA 1
ATOM 931 C C . SER A 1 115 ? 23.835 6.753 -17.349 1.00 96.69 115 SER A C 1
ATOM 933 O O . SER A 1 115 ? 23.441 7.218 -18.423 1.00 96.69 115 SER A O 1
ATOM 935 N N . THR A 1 116 ? 24.534 7.496 -16.504 1.00 95.06 116 THR A N 1
ATOM 936 C CA . THR A 1 116 ? 25.020 8.847 -16.819 1.00 95.06 116 THR A CA 1
ATOM 937 C C . THR A 1 116 ? 26.145 8.833 -17.867 1.00 95.06 116 THR A C 1
ATOM 939 O O . THR A 1 116 ? 26.245 9.736 -18.702 1.00 95.06 116 THR A O 1
ATOM 942 N N . SER A 1 117 ? 26.974 7.795 -17.847 1.00 94.00 117 SER A N 1
ATOM 943 C CA . SER A 1 117 ? 28.165 7.561 -18.655 1.00 94.00 117 SER A CA 1
ATOM 944 C C . SER A 1 117 ? 27.871 6.724 -19.902 1.00 94.00 117 SER A C 1
ATOM 946 O O . SER A 1 117 ? 28.656 6.750 -20.849 1.00 94.00 117 SER A O 1
ATOM 948 N N . GLY A 1 118 ? 26.744 6.004 -19.920 1.00 94.62 118 GLY A N 1
ATOM 949 C CA . GLY A 1 118 ? 26.406 5.021 -20.950 1.00 94.62 118 GLY A CA 1
ATOM 950 C C . GLY A 1 118 ? 27.119 3.679 -20.767 1.00 94.62 118 GLY A C 1
ATOM 951 O O . GLY A 1 118 ? 27.043 2.834 -21.655 1.00 94.62 118 GLY A O 1
ATOM 952 N N . ARG A 1 119 ? 27.828 3.474 -19.649 1.00 94.12 119 ARG A N 1
ATOM 953 C CA . ARG A 1 119 ? 28.378 2.165 -19.279 1.00 94.12 119 ARG A CA 1
ATOM 954 C C . ARG A 1 119 ? 27.290 1.282 -18.692 1.00 94.12 119 ARG A C 1
ATOM 956 O O . ARG A 1 119 ? 26.421 1.773 -17.969 1.00 94.12 119 ARG A O 1
ATOM 963 N N . ASP A 1 120 ? 27.357 0.003 -19.031 1.00 94.94 120 ASP A N 1
ATOM 964 C CA . ASP A 1 120 ? 26.465 -1.011 -18.481 1.00 94.94 120 ASP A CA 1
ATOM 965 C C . ASP A 1 120 ? 26.797 -1.318 -17.017 1.00 94.94 120 ASP A C 1
ATOM 967 O O . ASP A 1 120 ? 27.878 -0.969 -16.530 1.00 94.94 120 ASP A O 1
ATOM 971 N N . PHE A 1 121 ? 25.840 -1.919 -16.317 1.00 95.56 121 PHE A N 1
ATOM 972 C CA . PHE A 1 121 ? 25.918 -2.215 -14.892 1.00 95.56 121 PHE A CA 1
ATOM 973 C C . PHE A 1 121 ? 25.076 -3.446 -14.534 1.00 95.56 121 PHE A C 1
ATOM 975 O O . PHE A 1 121 ? 24.002 -3.690 -15.098 1.00 95.56 121 PHE A O 1
ATOM 982 N N . ASP A 1 122 ? 25.560 -4.181 -13.536 1.00 95.12 122 ASP A N 1
ATOM 983 C CA . ASP A 1 122 ? 24.937 -5.427 -13.088 1.00 95.12 122 ASP A CA 1
ATOM 984 C C . ASP A 1 122 ? 24.012 -5.205 -11.890 1.00 95.12 122 ASP A C 1
ATOM 986 O O . ASP A 1 122 ? 22.973 -5.844 -11.787 1.00 95.12 122 ASP A O 1
ATOM 990 N N . GLU A 1 123 ? 24.348 -4.269 -11.002 1.00 95.56 123 GLU A N 1
ATOM 991 C CA . GLU A 1 123 ? 23.675 -4.074 -9.717 1.00 95.56 123 GLU A CA 1
ATOM 992 C C . GLU A 1 123 ? 23.154 -2.638 -9.568 1.00 95.56 123 GLU A C 1
ATOM 994 O O . GLU A 1 123 ? 23.808 -1.672 -9.980 1.00 95.56 123 GLU A O 1
ATOM 999 N N . ILE A 1 124 ? 21.971 -2.502 -8.964 1.00 96.62 124 ILE A N 1
ATOM 1000 C CA . ILE A 1 124 ? 21.404 -1.224 -8.531 1.00 96.62 124 ILE A CA 1
ATOM 1001 C C . ILE A 1 124 ? 21.304 -1.246 -7.008 1.00 96.62 124 ILE A C 1
ATOM 1003 O O . ILE A 1 124 ? 20.545 -2.028 -6.442 1.00 96.62 124 ILE A O 1
ATOM 1007 N N . SER A 1 125 ? 22.018 -0.342 -6.350 1.00 96.19 125 SER A N 1
ATOM 1008 C CA . SER A 1 125 ? 21.890 -0.086 -4.918 1.00 96.19 125 SER A CA 1
ATOM 1009 C C . SER A 1 125 ? 20.942 1.079 -4.646 1.00 96.19 125 SER A C 1
ATOM 1011 O O . SER A 1 125 ? 20.805 1.989 -5.466 1.00 96.19 125 SER A O 1
ATOM 1013 N N . ASN A 1 126 ? 20.335 1.080 -3.458 1.00 95.12 126 ASN A N 1
ATOM 1014 C CA . ASN A 1 126 ? 19.338 2.055 -3.017 1.00 95.12 126 ASN A CA 1
ATOM 1015 C C . ASN A 1 126 ? 18.155 2.123 -3.991 1.00 95.12 126 ASN A C 1
ATOM 1017 O O . ASN A 1 126 ? 17.880 3.172 -4.580 1.00 95.12 126 ASN A O 1
ATOM 1021 N N . ILE A 1 127 ? 17.493 0.975 -4.179 1.00 97.19 127 ILE A N 1
ATOM 1022 C CA . ILE A 1 127 ? 16.398 0.809 -5.136 1.00 97.19 127 ILE A CA 1
ATOM 1023 C C . ILE A 1 127 ? 15.321 1.868 -4.897 1.00 97.19 127 ILE A C 1
ATOM 1025 O O . ILE A 1 127 ? 14.821 2.051 -3.786 1.00 97.19 127 ILE A O 1
ATOM 1029 N N . CYS A 1 128 ? 14.940 2.554 -5.968 1.00 97.38 128 CYS A N 1
ATOM 1030 C CA . CYS A 1 128 ? 13.854 3.514 -5.981 1.00 97.38 128 CYS A CA 1
ATOM 1031 C C . CYS A 1 128 ? 12.981 3.290 -7.216 1.00 97.38 128 CYS A C 1
ATOM 1033 O O . CYS A 1 128 ? 13.465 3.406 -8.346 1.00 97.38 128 CYS A O 1
ATOM 1035 N N . LEU A 1 129 ? 11.696 3.001 -7.011 1.00 98.06 129 LEU A N 1
ATOM 1036 C CA . LEU A 1 129 ? 10.705 2.989 -8.086 1.00 98.06 129 LEU A CA 1
ATOM 1037 C C . LEU A 1 129 ? 10.164 4.405 -8.266 1.00 98.06 129 LEU A C 1
ATOM 1039 O O . LEU A 1 129 ? 9.753 5.048 -7.301 1.00 98.06 129 LEU A O 1
ATOM 1043 N N . ARG A 1 130 ? 10.145 4.893 -9.502 1.00 97.62 130 ARG A N 1
ATOM 1044 C CA . ARG A 1 130 ? 9.626 6.215 -9.853 1.00 97.62 130 ARG A CA 1
ATOM 1045 C C . ARG A 1 130 ? 8.468 6.056 -10.815 1.00 97.62 130 ARG A C 1
ATOM 1047 O O . ARG A 1 130 ? 8.680 5.613 -11.941 1.00 97.62 130 ARG A O 1
ATOM 1054 N N . PHE A 1 131 ? 7.285 6.467 -10.378 1.00 98.25 131 PHE A N 1
ATOM 1055 C CA . PHE A 1 131 ? 6.064 6.467 -11.176 1.00 98.25 131 PHE A CA 1
ATOM 1056 C C . PHE A 1 131 ? 5.738 7.896 -11.590 1.00 98.25 131 PHE A C 1
ATOM 1058 O O . PHE A 1 131 ? 5.558 8.760 -10.729 1.00 98.25 131 PHE A O 1
ATOM 1065 N N . TYR A 1 132 ? 5.662 8.158 -12.892 1.00 97.75 132 TYR A N 1
ATOM 1066 C CA . TYR A 1 132 ? 5.172 9.435 -13.406 1.00 97.75 132 TYR A CA 1
ATOM 1067 C C . TYR A 1 132 ? 3.643 9.454 -13.411 1.00 97.75 132 TYR A C 1
ATOM 1069 O O . TYR A 1 132 ? 3.012 8.627 -14.069 1.00 97.75 132 TYR A O 1
ATOM 1077 N N . ILE A 1 133 ? 3.053 10.402 -12.685 1.00 97.81 133 ILE A N 1
ATOM 1078 C CA . ILE A 1 133 ? 1.604 10.538 -12.523 1.00 97.81 133 ILE A CA 1
ATOM 1079 C C . ILE A 1 133 ? 1.258 12.019 -12.680 1.00 97.81 133 ILE A C 1
ATOM 1081 O O . ILE A 1 133 ? 1.530 12.838 -11.800 1.00 97.81 133 ILE A O 1
ATOM 1085 N N . GLU A 1 134 ? 0.697 12.353 -13.842 1.00 96.06 134 GLU A N 1
ATOM 1086 C CA . GLU A 1 134 ? 0.396 13.730 -14.246 1.00 96.06 134 GLU A CA 1
ATOM 1087 C C . GLU A 1 134 ? -0.650 14.389 -13.337 1.00 96.06 134 GLU A C 1
ATOM 1089 O O . GLU A 1 134 ? -0.488 15.551 -12.959 1.00 96.06 134 GLU A O 1
ATOM 1094 N N . ASP A 1 135 ? -1.707 13.648 -12.993 1.00 96.81 135 ASP A N 1
ATOM 1095 C CA . ASP A 1 135 ? -2.791 14.128 -12.142 1.00 96.81 135 ASP A CA 1
ATOM 1096 C C . ASP A 1 135 ? -2.384 14.074 -10.663 1.00 96.81 135 ASP A C 1
ATOM 1098 O O . ASP A 1 135 ? -2.042 13.024 -10.116 1.00 96.81 135 ASP A O 1
ATOM 1102 N N . GLU A 1 136 ? -2.407 15.235 -10.013 1.00 96.19 136 GLU A N 1
ATOM 1103 C CA . GLU A 1 136 ? -2.015 15.384 -8.613 1.00 96.19 136 GLU A CA 1
ATOM 1104 C C . GLU A 1 136 ? -2.959 14.651 -7.656 1.00 96.19 136 GLU A C 1
ATOM 1106 O O . GLU A 1 136 ? -2.483 13.985 -6.742 1.00 96.19 136 GLU A O 1
ATOM 1111 N N . GLY A 1 137 ? -4.273 14.694 -7.895 1.00 96.25 137 GLY A N 1
ATOM 1112 C CA . GLY A 1 137 ? -5.238 13.998 -7.044 1.00 96.25 137 GLY A CA 1
ATOM 1113 C C . GLY A 1 137 ? -5.075 12.480 -7.114 1.00 96.25 137 GLY A C 1
ATOM 1114 O O . GLY A 1 137 ? -5.087 11.803 -6.090 1.00 96.25 137 GLY A O 1
ATOM 1115 N N . GLU A 1 138 ? -4.873 11.939 -8.316 1.00 96.94 138 GLU A N 1
ATOM 1116 C CA . GLU A 1 138 ? -4.592 10.523 -8.552 1.00 96.94 138 GLU A CA 1
ATOM 1117 C C . GLU A 1 138 ? -3.281 10.090 -7.893 1.00 96.94 138 GLU A C 1
ATOM 1119 O O . GLU A 1 138 ? -3.239 9.053 -7.230 1.00 96.94 138 GLU A O 1
ATOM 1124 N N . ARG A 1 139 ? -2.223 10.897 -8.018 1.00 97.06 139 ARG A N 1
ATOM 1125 C CA . ARG A 1 139 ? -0.926 10.639 -7.382 1.00 97.06 139 ARG A CA 1
ATOM 1126 C C . ARG A 1 139 ? -1.033 10.609 -5.860 1.00 97.06 139 ARG A C 1
ATOM 1128 O O . ARG A 1 139 ? -0.493 9.699 -5.231 1.00 97.06 139 ARG A O 1
ATOM 1135 N N . ASP A 1 140 ? -1.716 11.587 -5.278 1.00 96.25 140 ASP A N 1
ATOM 1136 C CA . ASP A 1 140 ? -1.869 11.707 -3.832 1.00 96.25 140 ASP A CA 1
ATOM 1137 C C . ASP A 1 140 ? -2.740 10.562 -3.279 1.00 96.25 140 ASP A C 1
ATOM 1139 O O . ASP A 1 140 ? -2.412 9.978 -2.244 1.00 96.25 140 ASP A O 1
ATOM 1143 N N . GLU A 1 141 ? -3.790 10.158 -4.003 1.00 97.25 141 GLU A N 1
ATOM 1144 C CA . GLU A 1 141 ? -4.627 9.006 -3.647 1.00 97.25 141 GLU A CA 1
ATOM 1145 C C . GLU A 1 141 ? -3.849 7.684 -3.712 1.00 97.25 141 GLU A C 1
ATOM 1147 O O . GLU A 1 141 ? -3.920 6.882 -2.779 1.00 97.25 141 GLU A O 1
ATOM 1152 N N . LEU A 1 142 ? -3.061 7.456 -4.770 1.00 97.25 142 LEU A N 1
ATOM 1153 C CA . LEU A 1 142 ? -2.203 6.270 -4.890 1.00 97.25 142 LEU A CA 1
ATOM 1154 C C . LEU A 1 142 ? -1.147 6.230 -3.778 1.00 97.25 142 LEU A C 1
ATOM 1156 O O . LEU A 1 142 ? -0.926 5.180 -3.176 1.00 97.25 142 LEU A O 1
ATOM 1160 N N . CYS A 1 143 ? -0.537 7.375 -3.455 1.00 96.69 143 CYS A N 1
ATOM 1161 C CA . CYS A 1 143 ? 0.390 7.484 -2.331 1.00 96.69 143 CYS A CA 1
ATOM 1162 C C . CYS A 1 143 ? -0.304 7.177 -0.994 1.00 96.69 143 CYS A C 1
ATOM 1164 O O . CYS A 1 143 ? 0.263 6.481 -0.153 1.00 96.69 143 CYS A O 1
ATOM 1166 N N . SER A 1 144 ? -1.536 7.657 -0.796 1.00 95.19 144 SER A N 1
ATOM 1167 C CA . SER A 1 144 ? -2.329 7.377 0.405 1.00 95.19 144 SER A CA 1
ATOM 1168 C C . SER A 1 144 ? -2.672 5.890 0.539 1.00 95.19 144 SER A C 1
ATOM 1170 O O . SER A 1 144 ? -2.563 5.336 1.634 1.00 95.19 144 SER A O 1
ATOM 1172 N N . CYS A 1 145 ? -3.007 5.223 -0.571 1.00 95.44 145 CYS A N 1
ATOM 1173 C CA . CYS A 1 145 ? -3.243 3.778 -0.602 1.00 95.44 145 CYS A CA 1
ATOM 1174 C C . CYS A 1 145 ? -2.003 2.986 -0.161 1.00 95.44 145 CYS A C 1
ATOM 1176 O O . CYS A 1 145 ? -2.126 2.008 0.570 1.00 95.44 145 CYS A O 1
ATOM 1178 N N . LEU A 1 146 ? -0.811 3.436 -0.558 1.00 94.69 146 LEU A N 1
ATOM 1179 C CA . LEU A 1 146 ? 0.465 2.798 -0.226 1.00 94.69 146 LEU A CA 1
ATOM 1180 C C . LEU A 1 146 ? 0.999 3.146 1.171 1.00 94.69 146 LEU A C 1
ATOM 1182 O O . LEU A 1 146 ? 1.865 2.439 1.681 1.00 94.69 146 LEU A O 1
ATOM 1186 N N . ALA A 1 147 ? 0.489 4.202 1.813 1.00 88.75 147 ALA A N 1
ATOM 1187 C CA . ALA A 1 147 ? 1.053 4.759 3.047 1.00 88.75 147 ALA A CA 1
ATOM 1188 C C . ALA A 1 147 ? 1.135 3.766 4.220 1.00 88.75 147 ALA A C 1
ATOM 1190 O O . ALA A 1 147 ? 1.899 3.980 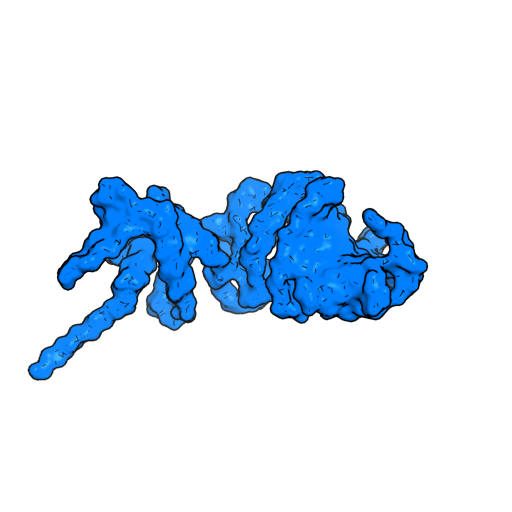5.158 1.00 88.75 147 ALA A O 1
ATOM 1191 N N . ASN A 1 148 ? 0.336 2.699 4.179 1.00 86.12 148 ASN A N 1
ATOM 1192 C CA . ASN A 1 148 ? 0.278 1.668 5.211 1.00 86.12 148 ASN A CA 1
ATOM 1193 C C . ASN A 1 148 ? 0.706 0.284 4.705 1.00 86.12 148 ASN A C 1
ATOM 1195 O O . ASN A 1 148 ? 0.374 -0.720 5.332 1.00 86.12 148 ASN A O 1
ATOM 1199 N N . LEU A 1 149 ? 1.395 0.220 3.566 1.00 92.62 149 LEU A N 1
ATOM 1200 C CA . LEU A 1 149 ? 1.835 -1.042 2.993 1.00 92.62 149 LEU A CA 1
ATOM 1201 C C . LEU A 1 149 ? 2.774 -1.782 3.950 1.00 92.62 149 LEU A C 1
ATOM 1203 O O . LEU A 1 149 ? 3.769 -1.237 4.428 1.00 92.62 149 LEU A O 1
ATOM 1207 N N . ASP A 1 150 ? 2.467 -3.056 4.171 1.00 92.31 150 ASP A N 1
ATOM 1208 C CA . ASP A 1 150 ? 3.298 -3.997 4.906 1.00 92.31 150 ASP A CA 1
ATOM 1209 C C . ASP A 1 150 ? 3.406 -5.280 4.078 1.00 92.31 150 ASP A C 1
ATOM 1211 O O . ASP A 1 150 ? 2.414 -5.977 3.871 1.00 92.31 150 ASP A O 1
ATOM 1215 N N . TYR A 1 151 ? 4.610 -5.586 3.588 1.00 92.94 151 TYR A N 1
ATOM 1216 C CA . TYR A 1 151 ? 4.850 -6.746 2.722 1.00 92.94 151 TYR A CA 1
ATOM 1217 C C . TYR A 1 151 ? 4.581 -8.088 3.418 1.00 92.94 151 TYR A C 1
ATOM 1219 O O . TYR A 1 151 ? 4.476 -9.121 2.766 1.00 92.94 151 TYR A O 1
ATOM 1227 N N . ARG A 1 152 ? 4.466 -8.079 4.751 1.00 91.69 152 ARG A N 1
ATOM 1228 C CA . ARG A 1 152 ? 4.154 -9.254 5.570 1.00 91.69 152 ARG A CA 1
ATOM 1229 C C . ARG A 1 152 ? 2.653 -9.522 5.659 1.00 91.69 152 ARG A C 1
ATOM 1231 O O . ARG A 1 152 ? 2.259 -10.386 6.429 1.00 91.69 152 ARG A O 1
ATOM 1238 N N . GLN A 1 153 ? 1.823 -8.741 4.970 1.00 91.75 153 GLN A N 1
ATOM 1239 C CA . GLN A 1 153 ? 0.372 -8.901 4.928 1.00 91.75 153 GLN A CA 1
ATOM 1240 C C . GLN A 1 153 ? -0.063 -9.299 3.518 1.00 91.75 153 GLN A C 1
ATOM 1242 O O . GLN A 1 153 ? 0.473 -8.789 2.533 1.00 91.75 153 GLN A O 1
ATOM 1247 N N . ASP A 1 154 ? -1.075 -10.161 3.432 1.00 91.62 154 ASP A N 1
ATOM 1248 C CA . ASP A 1 154 ? -1.604 -10.655 2.152 1.00 91.62 154 ASP A CA 1
ATOM 1249 C C . ASP A 1 154 ? -2.560 -9.662 1.489 1.00 91.62 154 ASP A C 1
ATOM 1251 O O . ASP A 1 154 ? -2.851 -9.779 0.302 1.00 91.62 154 ASP A O 1
ATOM 1255 N N . TYR A 1 155 ? -3.009 -8.652 2.235 1.00 94.00 155 TYR A N 1
ATOM 1256 C CA . TYR A 1 155 ? -3.896 -7.604 1.752 1.00 94.00 155 TYR A CA 1
ATOM 1257 C C . TYR A 1 155 ? -3.295 -6.220 1.982 1.00 94.00 155 TYR A C 1
ATOM 1259 O O . TYR A 1 155 ? -2.558 -5.988 2.940 1.00 94.00 155 TYR A O 1
ATOM 1267 N N . LEU A 1 156 ? -3.692 -5.271 1.138 1.00 94.88 156 LEU A N 1
ATOM 1268 C CA . LEU A 1 156 ? -3.509 -3.841 1.348 1.00 94.88 156 LEU A CA 1
ATOM 1269 C C . LEU A 1 156 ? -4.872 -3.199 1.615 1.00 94.88 156 LEU A C 1
ATOM 1271 O O . LEU A 1 156 ? -5.743 -3.172 0.742 1.00 94.88 156 LEU A O 1
ATOM 1275 N N . ALA A 1 157 ? -5.061 -2.681 2.828 1.00 95.69 157 ALA A N 1
ATOM 1276 C CA . ALA A 1 157 ? -6.273 -1.965 3.203 1.00 95.69 157 ALA A CA 1
ATOM 1277 C C . ALA A 1 157 ? -6.226 -0.520 2.682 1.00 95.69 157 ALA A C 1
ATOM 1279 O O . ALA A 1 157 ? -5.378 0.271 3.102 1.00 95.69 157 ALA A O 1
ATOM 1280 N N . VAL A 1 158 ? -7.167 -0.152 1.815 1.00 95.69 158 VAL A N 1
ATOM 1281 C CA . VAL A 1 158 ? -7.278 1.179 1.204 1.00 95.69 158 VAL A CA 1
ATOM 1282 C C . VAL A 1 158 ? -8.616 1.838 1.531 1.00 95.69 158 VAL A C 1
ATOM 1284 O O . VAL A 1 158 ? -9.642 1.183 1.729 1.00 95.69 158 VAL A O 1
ATOM 1287 N N . SER A 1 159 ? -8.621 3.167 1.593 1.00 94.94 159 SER A N 1
ATOM 1288 C CA . SER A 1 159 ? -9.833 3.949 1.840 1.00 94.94 159 SER A CA 1
ATOM 1289 C C . SER A 1 159 ? -10.825 3.836 0.679 1.00 94.94 159 SER A C 1
ATOM 1291 O O . SER A 1 159 ? -10.447 3.816 -0.490 1.00 94.94 159 SER A O 1
ATOM 1293 N N . ARG A 1 160 ? -12.127 3.838 0.980 1.00 94.75 160 ARG A N 1
ATOM 1294 C CA . ARG A 1 160 ? -13.206 3.795 -0.026 1.00 94.75 160 ARG A CA 1
ATOM 1295 C C . ARG A 1 160 ? -13.571 5.174 -0.588 1.00 94.75 160 ARG A C 1
ATOM 1297 O O . ARG A 1 160 ? -14.754 5.496 -0.734 1.00 94.75 160 ARG A O 1
ATOM 1304 N N . THR A 1 161 ? -12.577 6.001 -0.904 1.00 96.00 161 THR A N 1
ATOM 1305 C CA . THR A 1 161 ? -12.817 7.305 -1.542 1.00 96.00 161 THR A CA 1
ATOM 1306 C C . THR A 1 161 ? -13.432 7.112 -2.936 1.00 96.00 161 THR A C 1
ATOM 1308 O O . THR A 1 161 ? -13.338 6.041 -3.546 1.00 96.00 161 THR A O 1
ATOM 1311 N N . LEU A 1 162 ? -14.076 8.150 -3.482 1.00 96.31 162 LEU A N 1
ATOM 1312 C CA . LEU A 1 162 ? -14.602 8.083 -4.852 1.00 96.31 162 LEU A CA 1
ATOM 1313 C C . LEU A 1 162 ? -13.477 7.842 -5.873 1.00 96.31 162 LEU A C 1
ATOM 1315 O O . LEU A 1 162 ? -13.705 7.176 -6.883 1.00 96.31 162 LEU A O 1
ATOM 1319 N N . LEU A 1 163 ? -12.282 8.378 -5.615 1.00 97.00 163 LEU A N 1
ATOM 1320 C CA . LEU A 1 163 ? -11.136 8.231 -6.501 1.00 97.00 163 LEU A CA 1
ATOM 1321 C C . LEU A 1 163 ? -10.547 6.819 -6.420 1.00 97.00 163 LEU A C 1
ATOM 1323 O O . LEU A 1 163 ? -10.423 6.183 -7.461 1.00 97.00 163 LEU A O 1
ATOM 1327 N N . ALA A 1 164 ? -10.331 6.265 -5.222 1.00 95.94 164 ALA A N 1
ATOM 1328 C CA . ALA A 1 164 ? -9.905 4.873 -5.049 1.00 95.94 164 ALA A CA 1
ATOM 1329 C C . ALA A 1 164 ? -10.876 3.881 -5.712 1.00 95.94 164 ALA A C 1
ATOM 1331 O O . ALA A 1 164 ? -10.453 2.953 -6.403 1.00 95.94 164 ALA A O 1
ATOM 1332 N N . LYS A 1 165 ? -12.194 4.104 -5.590 1.00 95.19 165 LYS A N 1
ATOM 1333 C CA . LYS A 1 165 ? -13.205 3.276 -6.276 1.00 95.19 165 LYS A CA 1
ATOM 1334 C C . LYS A 1 165 ? -13.050 3.291 -7.798 1.00 95.19 165 LYS A C 1
ATOM 1336 O O . LYS A 1 165 ? -13.232 2.255 -8.430 1.00 95.19 165 LYS A O 1
ATOM 1341 N N . LYS A 1 166 ? -12.717 4.446 -8.386 1.00 96.62 166 LYS A N 1
ATOM 1342 C CA . LYS A 1 166 ? -12.452 4.570 -9.828 1.00 96.62 166 LYS A CA 1
ATOM 1343 C C . LYS A 1 166 ? -11.127 3.923 -10.218 1.00 96.62 166 LYS A C 1
ATOM 1345 O O . LYS A 1 166 ? -11.082 3.222 -11.223 1.00 96.62 166 LYS A O 1
ATOM 1350 N N . LEU A 1 167 ? -10.075 4.143 -9.428 1.00 96.62 167 LEU A N 1
ATOM 1351 C CA . LEU A 1 167 ? -8.739 3.599 -9.675 1.00 96.62 167 LEU A CA 1
ATOM 1352 C C . LEU A 1 167 ? -8.764 2.076 -9.740 1.00 96.62 167 LEU A C 1
ATOM 1354 O O . LEU A 1 167 ? -8.272 1.487 -10.694 1.00 96.62 167 LEU A O 1
ATOM 1358 N N . PHE A 1 168 ? -9.413 1.445 -8.768 1.00 95.88 168 PHE A N 1
ATOM 1359 C CA . PHE A 1 168 ? -9.474 -0.008 -8.641 1.00 95.88 168 PHE A CA 1
ATOM 1360 C C . PHE A 1 168 ? -10.780 -0.592 -9.205 1.00 95.88 168 PHE A C 1
ATOM 1362 O O . PHE A 1 168 ? -11.257 -1.638 -8.752 1.00 95.88 168 PHE A O 1
ATOM 1369 N N . ALA A 1 169 ? -11.408 0.092 -10.164 1.00 93.62 169 ALA A N 1
ATOM 1370 C CA . ALA A 1 169 ? -12.585 -0.428 -10.850 1.00 93.62 169 ALA A CA 1
ATOM 1371 C C . ALA A 1 169 ? -12.231 -1.710 -11.626 1.00 93.62 169 ALA A C 1
ATOM 1373 O O . ALA A 1 169 ? -11.175 -1.801 -12.254 1.00 93.62 169 ALA A O 1
ATOM 1374 N N . GLY A 1 170 ? -13.116 -2.708 -11.572 1.00 91.69 170 GLY A N 1
ATOM 1375 C CA . GLY A 1 170 ? -12.921 -4.005 -12.232 1.00 91.69 170 GLY A CA 1
ATOM 1376 C C . GLY A 1 170 ? -12.036 -4.998 -11.470 1.00 91.69 170 GLY A C 1
ATOM 1377 O O . GLY A 1 170 ? -11.999 -6.164 -11.846 1.00 91.69 170 GLY A O 1
ATOM 1378 N N . ILE A 1 171 ? -11.376 -4.577 -10.387 1.00 92.62 171 ILE A N 1
ATOM 1379 C CA . ILE A 1 171 ? -10.733 -5.504 -9.450 1.00 92.62 171 ILE A CA 1
ATOM 1380 C C . ILE A 1 171 ? -11.816 -6.146 -8.583 1.00 92.62 171 ILE A C 1
ATOM 1382 O O . ILE A 1 171 ? -12.695 -5.434 -8.088 1.00 92.62 171 ILE A O 1
ATOM 1386 N N . ALA A 1 172 ? -11.757 -7.470 -8.418 1.00 89.94 172 ALA A N 1
ATOM 1387 C CA . ALA A 1 172 ? -12.674 -8.214 -7.561 1.00 89.94 172 ALA A CA 1
ATOM 1388 C C . ALA A 1 172 ? -12.614 -7.703 -6.111 1.00 89.94 172 ALA A C 1
ATOM 1390 O O . ALA A 1 172 ? -11.624 -7.112 -5.675 1.00 89.94 172 ALA A O 1
ATOM 1391 N N . GLU A 1 173 ? -13.709 -7.875 -5.383 1.00 89.94 173 GLU A N 1
ATOM 1392 C CA . GLU A 1 173 ? -13.821 -7.424 -4.003 1.00 89.94 173 GLU A CA 1
ATOM 1393 C C . GLU A 1 173 ? -14.570 -8.473 -3.191 1.00 89.94 173 GLU A C 1
ATOM 1395 O O . GLU A 1 173 ? -15.774 -8.653 -3.360 1.00 89.94 173 GLU A O 1
ATOM 1400 N N . ASP A 1 174 ? -13.837 -9.151 -2.312 1.00 88.19 174 ASP A N 1
ATOM 1401 C CA . ASP A 1 174 ? -14.380 -10.233 -1.487 1.00 88.19 174 ASP A CA 1
ATOM 1402 C C . ASP A 1 174 ? -15.214 -9.697 -0.313 1.00 88.19 174 ASP A C 1
ATOM 1404 O O . ASP A 1 174 ? -16.166 -10.336 0.132 1.00 88.19 174 ASP A O 1
ATOM 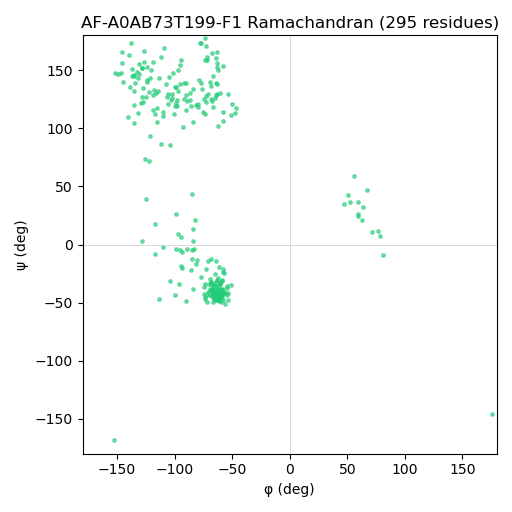1408 N N . TYR A 1 175 ? -14.896 -8.481 0.146 1.00 91.56 175 TYR A N 1
ATOM 1409 C CA . TYR A 1 175 ? -15.503 -7.837 1.313 1.00 91.56 175 TYR A CA 1
ATOM 1410 C C . TYR A 1 175 ? -16.056 -6.450 0.947 1.00 91.56 175 TYR A C 1
ATOM 1412 O O . TYR A 1 175 ? -15.444 -5.436 1.274 1.00 91.56 175 TYR A O 1
ATOM 1420 N N . PRO A 1 176 ? -17.186 -6.349 0.224 1.00 92.69 176 PRO A N 1
ATOM 1421 C CA . PRO A 1 176 ? -17.700 -5.065 -0.266 1.00 92.69 176 PRO A CA 1
ATOM 1422 C C . PRO A 1 176 ? -18.311 -4.163 0.820 1.00 92.69 176 PRO A C 1
ATOM 1424 O O . PRO A 1 176 ? -18.369 -2.945 0.620 1.00 92.69 176 PRO A O 1
ATOM 1427 N N . ASP A 1 177 ? -18.721 -4.743 1.953 1.00 93.25 177 ASP A N 1
ATOM 1428 C CA . ASP A 1 177 ? -19.463 -4.064 3.028 1.00 93.25 177 ASP A CA 1
ATOM 1429 C C . ASP A 1 177 ? -18.573 -3.547 4.176 1.00 93.25 177 ASP A C 1
ATOM 1431 O O . ASP A 1 177 ? -19.053 -2.874 5.089 1.00 93.25 177 ASP A O 1
ATOM 1435 N N . THR A 1 178 ? -17.269 -3.832 4.146 1.00 96.31 178 THR A N 1
ATOM 1436 C CA . THR A 1 178 ? -16.304 -3.333 5.140 1.00 96.31 178 THR A CA 1
ATOM 1437 C C . THR A 1 178 ? -16.041 -1.838 4.974 1.00 96.31 178 THR A C 1
ATOM 1439 O O . THR A 1 178 ? -16.236 -1.272 3.898 1.00 96.31 178 THR A O 1
ATOM 1442 N N . TYR A 1 179 ? -15.562 -1.166 6.019 1.00 96.75 179 TYR A N 1
ATOM 1443 C CA . TYR A 1 179 ? -15.258 0.266 5.959 1.00 96.75 179 TYR A CA 1
ATOM 1444 C C . TYR A 1 179 ? -14.078 0.576 5.022 1.00 96.75 179 TYR A C 1
ATOM 1446 O O . TYR A 1 179 ? -14.140 1.520 4.228 1.00 96.75 179 TYR A O 1
ATOM 1454 N N . TYR A 1 180 ? -13.030 -0.248 5.059 1.00 96.50 180 TYR A N 1
ATOM 1455 C CA . TYR A 1 180 ? -11.936 -0.210 4.085 1.00 96.50 180 TYR A CA 1
ATOM 1456 C C . TYR A 1 180 ? -12.165 -1.206 2.950 1.00 96.50 180 TYR A C 1
ATOM 1458 O O . TYR A 1 180 ? -12.924 -2.162 3.089 1.00 96.50 180 TYR A O 1
ATOM 1466 N N . ARG A 1 181 ? -11.505 -0.988 1.813 1.00 95.38 181 ARG A N 1
ATOM 1467 C CA . ARG A 1 181 ? -11.388 -1.987 0.748 1.00 95.38 181 ARG A CA 1
ATOM 1468 C C . ARG A 1 181 ? -10.068 -2.734 0.918 1.00 95.38 181 ARG A C 1
ATOM 1470 O O . ARG A 1 181 ? -9.050 -2.102 1.170 1.00 95.38 181 ARG A O 1
ATOM 1477 N N . TYR A 1 182 ? -10.075 -4.047 0.731 1.00 95.06 182 TYR A N 1
ATOM 1478 C CA . TYR A 1 182 ? -8.887 -4.888 0.873 1.00 95.06 182 TYR A CA 1
ATOM 1479 C C . TYR A 1 182 ? -8.459 -5.397 -0.496 1.00 95.06 182 TYR A C 1
ATOM 1481 O O . TYR A 1 182 ? -9.177 -6.169 -1.126 1.00 95.06 182 TYR A O 1
ATOM 1489 N N . LEU A 1 183 ? -7.321 -4.910 -0.985 1.00 94.25 183 LEU A N 1
ATOM 1490 C CA . LEU A 1 183 ? -6.734 -5.375 -2.236 1.00 94.25 183 LEU A CA 1
ATOM 1491 C C . LEU A 1 183 ? -5.857 -6.597 -1.934 1.00 94.25 183 LEU A C 1
ATOM 1493 O O . LEU A 1 183 ? -4.970 -6.461 -1.091 1.00 94.25 183 LEU A O 1
ATOM 1497 N N . PRO A 1 184 ? -6.062 -7.755 -2.578 1.00 92.75 184 PRO A N 1
ATOM 1498 C CA . PRO A 1 184 ? -5.178 -8.901 -2.392 1.00 92.75 184 PRO A CA 1
ATOM 1499 C C . PRO A 1 184 ? -3.811 -8.584 -3.007 1.00 92.75 184 PRO A C 1
ATOM 1501 O O . PRO A 1 184 ? -3.731 -8.183 -4.160 1.00 92.75 184 PRO A O 1
ATOM 1504 N N . MET A 1 185 ? -2.737 -8.702 -2.238 1.00 91.19 185 MET A N 1
ATOM 1505 C CA . MET A 1 185 ? -1.357 -8.505 -2.704 1.00 91.19 185 MET A CA 1
ATOM 1506 C C . MET A 1 185 ? -0.639 -9.842 -2.889 1.00 91.19 185 MET A C 1
ATOM 1508 O O . MET A 1 185 ? 0.208 -9.985 -3.767 1.00 91.19 185 MET A O 1
ATOM 1512 N N . SER A 1 186 ? -1.013 -10.829 -2.077 1.00 81.50 186 SER A N 1
ATOM 1513 C CA . SER A 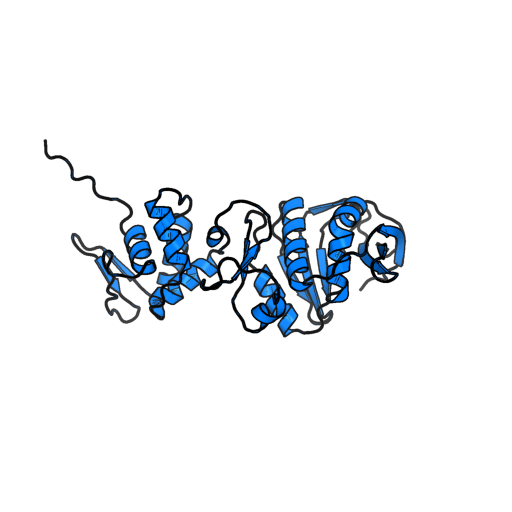1 186 ? -0.532 -12.200 -2.150 1.00 81.50 186 SER A CA 1
ATOM 1514 C C . SER A 1 186 ? -1.734 -13.152 -2.221 1.00 81.50 186 SER A C 1
ATOM 1516 O O . SER A 1 186 ? -2.841 -12.806 -1.813 1.00 81.50 186 SER A O 1
ATOM 1518 N N . GLY A 1 187 ? -1.529 -14.359 -2.753 1.00 70.38 187 GLY A N 1
ATOM 1519 C CA . GLY A 1 187 ? -2.533 -15.430 -2.726 1.00 70.38 187 GLY A CA 1
ATOM 1520 C C . GLY A 1 187 ? -2.561 -16.214 -1.410 1.00 70.38 187 GLY A C 1
ATOM 1521 O O . GLY A 1 187 ? -2.942 -17.380 -1.429 1.00 70.38 187 GLY A O 1
ATOM 1522 N N . GLY A 1 188 ? -2.048 -15.633 -0.323 1.00 72.75 188 GLY A N 1
ATOM 1523 C CA . GLY A 1 188 ? -1.938 -16.275 0.981 1.00 72.75 188 GLY A CA 1
ATOM 1524 C C . GLY A 1 188 ? -3.257 -16.345 1.754 1.00 72.75 188 GLY A C 1
ATOM 1525 O O . GLY A 1 188 ? -4.282 -15.794 1.353 1.00 72.75 188 GLY A O 1
ATOM 1526 N N . ASP A 1 189 ? -3.202 -17.056 2.880 1.00 76.69 189 ASP A N 1
ATOM 1527 C CA . ASP A 1 189 ? -4.356 -17.395 3.718 1.00 76.69 189 ASP A CA 1
ATOM 1528 C C . ASP A 1 189 ? -4.533 -16.442 4.920 1.00 76.69 189 ASP A C 1
ATOM 1530 O O . ASP A 1 189 ? -5.315 -16.736 5.827 1.00 76.69 189 ASP A O 1
ATOM 1534 N N . MET A 1 190 ? -3.791 -15.325 5.009 1.00 81.81 190 MET A N 1
ATOM 1535 C CA . MET A 1 190 ? -3.946 -14.415 6.148 1.00 81.81 190 MET A CA 1
ATOM 1536 C C . MET A 1 190 ? -5.280 -13.681 6.120 1.00 81.81 190 MET A C 1
ATOM 1538 O O . MET A 1 190 ? -5.729 -13.156 5.106 1.00 81.81 190 MET A O 1
ATOM 1542 N N . GLU A 1 191 ? -5.866 -13.552 7.305 1.00 88.75 191 GLU A N 1
ATOM 1543 C CA . GLU A 1 191 ? -7.116 -12.831 7.490 1.00 88.75 191 GLU A CA 1
ATOM 1544 C C . GLU A 1 191 ? -6.976 -11.346 7.136 1.00 88.75 191 GLU A C 1
ATOM 1546 O O . GLU A 1 191 ? -6.097 -10.643 7.648 1.00 88.75 191 GLU A O 1
ATOM 1551 N N . PHE A 1 192 ? -7.886 -10.837 6.304 1.00 90.94 192 PHE A N 1
ATOM 1552 C CA . PHE A 1 192 ? -7.789 -9.492 5.728 1.00 90.94 192 PHE A CA 1
ATOM 1553 C C . PHE A 1 192 ? -7.736 -8.375 6.786 1.00 90.94 192 PHE A C 1
ATOM 1555 O O . PHE A 1 192 ? -7.099 -7.340 6.582 1.00 90.94 192 PHE A O 1
ATOM 1562 N N . TRP A 1 193 ? -8.368 -8.564 7.951 1.00 89.19 193 TRP A N 1
ATOM 1563 C CA . TRP A 1 193 ? -8.376 -7.562 9.024 1.00 89.19 193 TRP A CA 1
ATOM 1564 C C . TRP A 1 193 ? -7.013 -7.406 9.715 1.00 89.19 193 TRP A C 1
ATOM 1566 O O . TRP A 1 193 ? -6.790 -6.409 10.414 1.00 89.19 193 TRP A O 1
ATOM 1576 N N . ASN A 1 194 ? -6.075 -8.338 9.506 1.00 89.19 194 ASN A N 1
ATOM 1577 C CA . ASN A 1 194 ? -4.692 -8.183 9.959 1.00 89.19 194 ASN A CA 1
ATOM 1578 C C . ASN A 1 194 ? -3.952 -7.093 9.173 1.00 89.19 194 ASN A C 1
ATOM 1580 O O . ASN A 1 194 ? -3.144 -6.380 9.769 1.00 89.19 194 ASN A O 1
ATOM 1584 N N . ALA A 1 195 ? -4.321 -6.871 7.906 1.00 92.06 195 ALA A N 1
ATOM 1585 C CA . ALA A 1 195 ? -3.721 -5.857 7.039 1.00 92.06 195 ALA A CA 1
ATOM 1586 C C . ALA A 1 195 ? -4.015 -4.407 7.454 1.00 92.06 195 ALA A C 1
ATOM 1588 O O . ALA A 1 195 ? -3.392 -3.476 6.947 1.00 92.06 195 ALA A O 1
ATOM 1589 N N . LEU A 1 196 ? -4.964 -4.185 8.369 1.00 94.69 196 LEU A N 1
ATOM 1590 C CA . LEU A 1 196 ? -5.247 -2.847 8.880 1.00 94.69 196 LEU A CA 1
ATOM 1591 C C . LEU A 1 196 ? -4.040 -2.285 9.632 1.00 94.69 196 LEU A C 1
ATOM 1593 O O . LEU A 1 196 ? -3.569 -2.878 10.605 1.00 94.69 196 LEU A O 1
ATOM 1597 N N . SER A 1 197 ? -3.618 -1.077 9.286 1.00 94.06 197 SER A N 1
ATOM 1598 C CA . SER A 1 197 ? -2.608 -0.364 10.064 1.00 94.06 197 SER A CA 1
ATOM 1599 C C . SER A 1 197 ? -3.126 0.049 11.441 1.00 94.06 197 SER A C 1
ATOM 1601 O O . SER A 1 197 ? -4.334 0.074 11.698 1.00 94.06 197 SER A O 1
ATOM 1603 N N . MET A 1 198 ? -2.215 0.426 12.344 1.00 94.88 198 MET A N 1
ATOM 1604 C CA . MET A 1 198 ? -2.594 0.947 13.662 1.00 94.88 198 MET A CA 1
ATOM 1605 C C . MET A 1 198 ? -3.511 2.174 13.544 1.00 94.88 198 MET A C 1
ATOM 1607 O O . MET A 1 198 ? -4.512 2.279 14.250 1.00 94.88 198 MET A O 1
ATOM 1611 N N . ASN A 1 199 ? -3.215 3.069 12.596 1.00 95.06 199 ASN A N 1
ATOM 1612 C CA . ASN A 1 199 ? -4.042 4.244 12.337 1.00 95.06 199 ASN A CA 1
ATOM 1613 C C . ASN A 1 199 ? -5.414 3.857 11.781 1.00 95.06 199 ASN A C 1
ATOM 1615 O O . ASN A 1 199 ? -6.414 4.422 12.209 1.00 95.06 199 ASN A O 1
ATOM 1619 N N . GLN A 1 200 ? -5.493 2.870 10.887 1.00 96.75 200 GLN A N 1
ATOM 1620 C CA . GLN A 1 200 ? -6.780 2.414 10.361 1.00 96.75 200 GLN A CA 1
ATOM 1621 C C . GLN A 1 200 ? -7.639 1.763 11.451 1.00 96.75 200 GLN A C 1
ATOM 1623 O O . GLN A 1 200 ? -8.815 2.104 11.560 1.00 96.75 200 GLN A O 1
ATOM 1628 N N . LYS A 1 201 ? -7.051 0.920 12.315 1.00 97.44 201 LYS A N 1
ATOM 1629 C CA . LYS A 1 201 ? -7.729 0.366 13.502 1.00 97.44 201 LYS A CA 1
ATOM 1630 C C . LYS A 1 201 ? -8.217 1.478 14.439 1.00 97.44 201 LYS A C 1
ATOM 1632 O O . LYS A 1 201 ? -9.361 1.441 14.885 1.00 97.44 201 LYS A O 1
ATOM 1637 N N . LYS A 1 202 ? -7.390 2.502 14.692 1.00 97.94 202 LYS A N 1
ATOM 1638 C CA . LYS A 1 202 ? -7.777 3.681 15.489 1.00 97.94 202 LYS A CA 1
ATOM 1639 C C . LYS A 1 202 ? -8.980 4.395 14.869 1.00 97.94 202 LYS A C 1
ATOM 1641 O O . LYS A 1 202 ? -9.926 4.719 15.578 1.00 97.94 202 LYS A O 1
ATOM 1646 N N . MET A 1 203 ? -8.982 4.599 13.551 1.00 97.75 203 MET A N 1
ATOM 1647 C CA . MET A 1 203 ? -10.100 5.247 12.860 1.00 97.75 203 MET A CA 1
ATOM 1648 C C . MET A 1 203 ? -11.403 4.445 12.956 1.00 97.75 203 MET A C 1
ATOM 1650 O O . MET A 1 203 ? -12.459 5.052 13.101 1.00 97.75 203 MET A O 1
ATOM 1654 N N . LEU A 1 204 ? -11.352 3.106 12.940 1.00 98.31 204 LEU A N 1
ATOM 1655 C CA . LEU A 1 204 ? -12.539 2.275 13.193 1.00 98.31 204 LEU A CA 1
ATOM 1656 C C . LEU A 1 204 ? -13.077 2.477 14.616 1.00 98.31 204 LEU A C 1
ATOM 1658 O O . LEU A 1 204 ? -14.288 2.558 14.817 1.00 98.31 204 LEU A O 1
ATOM 1662 N N . TRP A 1 205 ? -12.189 2.616 15.604 1.00 98.44 205 TRP A N 1
ATOM 1663 C CA . TRP A 1 205 ? -12.595 2.957 16.967 1.00 98.44 205 TRP A CA 1
ATOM 1664 C C . TRP A 1 205 ? -13.204 4.351 17.070 1.00 98.44 205 TRP A C 1
ATOM 1666 O O . TRP A 1 205 ? -14.231 4.498 17.725 1.00 98.44 205 TRP A O 1
ATOM 1676 N N . ILE A 1 206 ? -12.633 5.359 16.406 1.00 98.38 206 ILE A N 1
ATOM 1677 C CA . ILE A 1 206 ? -13.202 6.716 16.360 1.00 98.38 206 ILE A CA 1
ATOM 1678 C C . ILE A 1 206 ? -14.592 6.690 15.714 1.00 98.38 206 ILE A C 1
ATOM 1680 O O . ILE A 1 206 ? -15.537 7.259 16.261 1.00 98.38 206 ILE A O 1
ATOM 1684 N N . LEU A 1 207 ? -14.745 5.961 14.604 1.00 97.88 207 LEU A N 1
ATOM 1685 C CA . LEU A 1 207 ? -16.024 5.773 13.920 1.00 97.88 207 LEU A CA 1
ATOM 1686 C C . LEU A 1 207 ? -17.105 5.234 14.874 1.00 97.88 207 LEU A C 1
ATOM 1688 O O . LEU A 1 207 ? -18.232 5.736 14.913 1.00 97.88 207 LEU A O 1
ATOM 1692 N N . PHE A 1 208 ? -16.743 4.261 15.705 1.00 97.81 208 PHE A N 1
ATOM 1693 C CA . PHE A 1 208 ? -17.633 3.727 16.725 1.00 97.81 208 PHE A CA 1
ATOM 1694 C C . PHE A 1 208 ? -17.869 4.706 17.890 1.00 97.81 208 PHE A C 1
ATOM 1696 O O . PHE A 1 208 ? -19.011 4.951 18.279 1.00 97.81 208 PHE A O 1
ATOM 1703 N N . LEU A 1 209 ? -16.815 5.281 18.468 1.00 96.81 209 LEU A N 1
ATOM 1704 C CA . LEU A 1 209 ? -16.899 6.075 19.695 1.00 96.81 209 LEU A CA 1
ATOM 1705 C C . LEU A 1 209 ? -17.586 7.427 19.477 1.00 96.81 209 LEU A C 1
ATOM 1707 O O . LEU A 1 209 ? -18.414 7.815 20.305 1.00 96.81 209 LEU A O 1
ATOM 1711 N N . GLU A 1 210 ? -17.303 8.107 18.368 1.00 95.00 210 GLU A N 1
ATOM 1712 C CA . GLU A 1 210 ? -17.853 9.427 18.045 1.00 95.00 210 GLU A CA 1
ATOM 1713 C C . GLU A 1 210 ? -19.162 9.320 17.249 1.00 95.00 210 GLU A C 1
ATOM 1715 O O . GLU A 1 210 ? -20.172 9.910 17.636 1.00 95.00 210 GLU A O 1
ATOM 1720 N N . TYR A 1 211 ? -19.187 8.500 16.193 1.00 94.69 211 TYR A N 1
ATOM 1721 C CA . TYR A 1 211 ? -20.317 8.439 15.253 1.00 94.69 211 TYR A CA 1
ATOM 1722 C C . TYR A 1 211 ? -21.291 7.288 15.523 1.00 94.69 211 TYR A C 1
ATOM 1724 O O . TYR A 1 211 ? -22.321 7.193 14.857 1.00 94.69 211 TYR A O 1
ATOM 1732 N N . LYS A 1 212 ? -21.002 6.424 16.507 1.00 94.31 212 LYS A N 1
ATOM 1733 C CA . LYS A 1 212 ? -21.821 5.249 16.869 1.00 94.31 212 LYS A CA 1
ATOM 1734 C C . LYS A 1 212 ? -22.007 4.255 15.722 1.00 94.31 212 LYS A C 1
ATOM 1736 O O . LYS A 1 212 ? -22.973 3.496 15.709 1.00 94.31 212 LYS A O 1
ATOM 1741 N N . VAL A 1 213 ? -21.062 4.229 14.784 1.00 96.12 213 VAL A N 1
ATOM 1742 C CA . VAL A 1 213 ? -21.060 3.295 13.658 1.00 96.12 213 VAL A CA 1
ATOM 1743 C C . VAL A 1 213 ? -20.087 2.156 13.962 1.00 96.12 213 VAL A C 1
ATOM 1745 O O . VAL A 1 213 ? -18.877 2.352 14.024 1.00 96.12 213 VAL A O 1
ATOM 1748 N N . SER A 1 214 ? -20.626 0.952 14.157 1.00 96.75 214 SER A N 1
ATOM 1749 C CA . SER A 1 214 ? -19.827 -0.271 14.284 1.00 96.75 214 SER A CA 1
ATOM 1750 C C . SER A 1 214 ? -19.512 -0.810 12.893 1.00 96.75 214 SER A C 1
ATOM 1752 O O . SER A 1 214 ? -20.389 -1.366 12.238 1.00 96.75 214 SER A O 1
ATOM 1754 N N . ALA A 1 215 ? -18.268 -0.637 12.450 1.00 97.50 215 ALA A N 1
ATOM 1755 C CA . ALA A 1 215 ? -17.788 -1.193 11.188 1.00 97.50 215 ALA A CA 1
ATOM 1756 C C . ALA A 1 215 ? -17.831 -2.733 11.183 1.00 97.50 215 ALA A C 1
ATOM 1758 O O . ALA A 1 215 ? -17.661 -3.363 12.231 1.00 97.50 215 ALA A O 1
ATOM 1759 N N . VAL A 1 216 ? -18.027 -3.331 10.004 1.00 96.94 216 VAL A N 1
ATOM 1760 C CA . VAL A 1 216 ? -18.128 -4.793 9.831 1.00 96.94 216 VAL A CA 1
ATOM 1761 C C . VAL A 1 216 ? -16.830 -5.492 10.247 1.00 96.94 216 VAL A C 1
ATOM 1763 O O . VAL A 1 216 ? -16.860 -6.599 10.771 1.00 96.94 216 VAL A O 1
ATOM 1766 N N . GLU A 1 217 ? -15.685 -4.823 10.125 1.00 97.12 217 GLU A N 1
ATOM 1767 C CA . GLU A 1 217 ? -14.389 -5.305 10.606 1.00 97.12 217 GLU A CA 1
ATOM 1768 C C . GLU A 1 217 ? -14.425 -5.769 12.074 1.00 97.12 217 GLU A C 1
ATOM 1770 O O . GLU A 1 217 ? -13.760 -6.744 12.423 1.00 97.12 217 GLU A O 1
ATOM 1775 N N . PHE A 1 218 ? -15.226 -5.127 12.935 1.00 96.69 218 PHE A N 1
ATOM 1776 C CA . PHE A 1 218 ? -15.377 -5.554 14.329 1.00 96.69 218 PHE A CA 1
ATOM 1777 C C . PHE A 1 218 ? -16.040 -6.929 14.461 1.00 96.69 218 PHE A C 1
ATOM 1779 O O . PHE A 1 218 ? -15.686 -7.677 15.369 1.00 96.69 218 PHE A O 1
ATOM 1786 N N . GLU A 1 219 ? -16.965 -7.284 13.567 1.00 95.19 219 GLU A N 1
ATOM 1787 C CA . GLU A 1 219 ? -17.627 -8.592 13.570 1.00 95.19 219 GLU A CA 1
ATOM 1788 C C . GLU A 1 219 ? -16.624 -9.719 13.327 1.00 95.19 219 GLU A C 1
ATOM 1790 O O . GLU A 1 219 ? -16.574 -10.680 14.095 1.00 95.19 219 GLU A O 1
ATOM 1795 N N . TYR A 1 220 ? -15.763 -9.560 12.322 1.00 94.25 220 TYR A N 1
ATOM 1796 C CA . TYR A 1 220 ? -14.703 -10.522 12.025 1.00 94.25 220 TYR A CA 1
ATOM 1797 C C . TYR A 1 220 ? -13.747 -10.703 13.207 1.00 94.25 220 TYR A C 1
ATOM 1799 O O . TYR A 1 220 ? -13.432 -11.828 13.595 1.00 94.25 220 TYR A O 1
ATOM 1807 N N . VAL A 1 221 ? -13.352 -9.601 13.848 1.00 93.88 221 VAL A N 1
ATOM 1808 C CA . VAL A 1 221 ? -12.472 -9.633 15.024 1.00 93.88 221 VAL A CA 1
ATOM 1809 C C . VAL A 1 221 ? -13.135 -10.332 16.209 1.00 93.88 221 VAL A C 1
ATOM 1811 O O . VAL A 1 221 ? -12.504 -11.150 16.881 1.00 93.88 221 VAL A O 1
ATOM 1814 N N . VAL A 1 222 ? -14.406 -10.036 16.484 1.00 93.12 222 VAL A N 1
ATOM 1815 C CA . VAL A 1 222 ? -15.135 -10.666 17.589 1.00 93.12 222 VAL A CA 1
ATOM 1816 C C . VAL A 1 222 ? -15.369 -12.152 17.325 1.00 93.12 222 VAL A C 1
ATOM 1818 O O . VAL A 1 222 ? -15.256 -12.951 18.256 1.00 93.12 222 VAL A O 1
ATOM 1821 N N . ASN A 1 223 ? -15.663 -12.549 16.089 1.00 92.50 223 ASN A N 1
ATOM 1822 C CA . ASN A 1 223 ? -15.798 -13.960 15.734 1.00 92.50 223 ASN A CA 1
ATOM 1823 C C . ASN A 1 223 ? -14.462 -14.697 15.903 1.00 92.50 223 ASN A C 1
ATOM 1825 O O . ASN A 1 223 ? -14.422 -15.714 16.591 1.00 92.50 223 ASN A O 1
ATOM 1829 N N . ALA A 1 224 ? -13.350 -14.109 15.456 1.00 90.69 224 ALA A N 1
ATOM 1830 C CA . ALA A 1 224 ? -12.018 -14.668 15.687 1.00 90.69 224 ALA A CA 1
ATOM 1831 C C . ALA A 1 224 ? -11.660 -14.797 17.184 1.00 90.69 224 ALA A C 1
ATOM 1833 O O . ALA A 1 224 ? -10.987 -15.745 17.595 1.00 90.69 224 ALA A O 1
ATOM 1834 N N . LEU A 1 225 ? -12.124 -13.872 18.034 1.00 89.00 225 LEU A N 1
ATOM 1835 C CA . LEU A 1 225 ? -11.975 -13.991 19.491 1.00 89.00 225 LEU A CA 1
ATOM 1836 C C . LEU A 1 225 ? -12.782 -15.148 20.077 1.00 89.00 225 LEU A C 1
ATOM 1838 O O . LEU A 1 225 ? -12.287 -15.834 20.971 1.00 89.00 225 LEU A O 1
ATOM 1842 N N . LYS A 1 226 ? -14.022 -15.343 19.617 1.00 87.31 226 LYS A N 1
ATOM 1843 C CA . LYS A 1 226 ? -14.895 -16.434 20.082 1.00 87.31 226 LYS A CA 1
ATOM 1844 C C . LYS A 1 226 ? -14.335 -17.796 19.687 1.00 87.31 226 LYS A C 1
ATOM 1846 O O . LYS A 1 226 ? -14.362 -18.714 20.502 1.00 87.31 226 LYS A O 1
ATOM 1851 N N . ASP A 1 227 ? -13.782 -17.887 18.483 1.00 88.12 227 ASP A N 1
ATOM 1852 C CA . ASP A 1 227 ? -13.245 -19.127 17.921 1.00 88.12 227 ASP A CA 1
ATOM 1853 C C . ASP A 1 227 ? -11.807 -19.416 18.388 1.00 88.12 227 ASP A C 1
ATOM 1855 O O . ASP A 1 227 ? -11.241 -20.462 18.076 1.00 88.12 227 ASP A O 1
ATOM 1859 N N . GLY A 1 228 ? -11.202 -18.503 19.159 1.00 82.94 228 GLY A N 1
ATOM 1860 C CA . GLY A 1 228 ? -9.838 -18.639 19.677 1.00 82.94 228 GLY A CA 1
ATOM 1861 C C . GLY A 1 228 ? -8.745 -18.500 18.613 1.00 82.94 228 GLY A C 1
ATOM 1862 O O . GLY A 1 228 ? -7.584 -18.786 18.898 1.00 82.94 228 GLY A O 1
ATOM 1863 N N . SER A 1 229 ? -9.093 -18.056 17.403 1.00 82.94 229 SER A N 1
ATOM 1864 C CA . SER A 1 229 ? -8.161 -17.856 16.288 1.00 82.94 229 SER A CA 1
ATOM 1865 C C . SER A 1 229 ? -7.465 -16.491 16.323 1.00 82.94 229 SER A C 1
ATOM 1867 O O . SER A 1 229 ? -6.482 -16.276 15.614 1.00 82.94 229 SER A O 1
ATOM 1869 N N . MET A 1 230 ? -7.929 -15.553 17.156 1.00 78.62 230 MET A N 1
ATOM 1870 C CA . MET A 1 230 ? -7.321 -14.226 17.240 1.00 78.62 230 MET A CA 1
ATOM 1871 C C . MET A 1 230 ? -5.984 -14.236 18.000 1.00 78.62 230 MET A C 1
ATOM 1873 O O . MET A 1 230 ? -5.943 -14.385 19.219 1.00 78.62 230 MET A O 1
ATOM 1877 N N . VAL A 1 231 ? -4.893 -13.945 17.288 1.00 69.88 231 VAL A N 1
ATOM 1878 C CA . VAL A 1 231 ? -3.529 -13.906 17.855 1.00 69.88 231 VAL A CA 1
ATOM 1879 C C . VAL A 1 231 ? -3.103 -12.494 18.314 1.00 69.88 231 VAL A C 1
ATOM 1881 O O . VAL A 1 231 ? -2.218 -12.356 19.156 1.00 69.88 231 VAL A O 1
ATOM 1884 N N . TYR A 1 232 ? -3.751 -11.424 17.827 1.00 82.31 232 TYR A N 1
ATOM 1885 C CA . TYR A 1 232 ? -3.233 -10.043 17.938 1.00 82.31 232 TYR A CA 1
ATOM 1886 C C . TYR A 1 232 ? -4.181 -9.025 18.602 1.00 82.31 232 TYR A C 1
ATOM 1888 O O . TYR A 1 232 ? -4.239 -7.864 18.182 1.00 82.31 232 TYR A O 1
ATOM 1896 N N . LEU A 1 233 ? -4.909 -9.417 19.658 1.00 89.25 233 LEU A N 1
ATOM 1897 C CA . LEU A 1 233 ? -5.849 -8.529 20.375 1.00 89.25 233 LEU A CA 1
ATOM 1898 C C . LEU A 1 233 ? -5.201 -7.225 20.867 1.00 89.25 233 LEU A C 1
ATOM 1900 O O . LEU A 1 233 ? -5.816 -6.164 20.792 1.00 89.25 233 LEU A O 1
ATOM 1904 N N . PHE A 1 234 ? -3.937 -7.279 21.291 1.00 91.62 234 PHE A N 1
ATOM 1905 C CA . PHE A 1 234 ? -3.219 -6.104 21.789 1.00 91.62 234 PHE A CA 1
ATOM 1906 C C . PHE A 1 234 ? -3.135 -4.962 20.763 1.00 91.62 234 PHE A C 1
ATOM 1908 O O . PHE A 1 234 ? -3.161 -3.794 21.138 1.00 91.62 234 PHE A O 1
ATOM 1915 N N . THR A 1 235 ? -3.093 -5.263 19.459 1.00 93.81 235 THR A N 1
ATOM 1916 C CA . THR A 1 235 ? -3.088 -4.208 18.426 1.00 93.81 235 THR A CA 1
ATOM 1917 C C . THR A 1 235 ? -4.408 -3.440 18.382 1.00 93.81 235 THR A C 1
ATOM 1919 O O . THR A 1 235 ? -4.414 -2.230 18.168 1.00 93.81 235 THR A O 1
ATOM 1922 N N . TRP A 1 236 ? -5.524 -4.123 18.642 1.00 95.50 236 TRP A N 1
ATOM 1923 C CA . TRP A 1 236 ? -6.844 -3.509 18.742 1.00 95.50 236 TRP A CA 1
ATOM 1924 C C . TRP A 1 236 ? -7.014 -2.732 20.045 1.00 95.50 236 TRP A C 1
ATOM 1926 O O . TRP A 1 236 ? -7.606 -1.656 20.022 1.00 95.50 236 TRP A O 1
ATOM 1936 N N . GLU A 1 237 ? -6.452 -3.225 21.151 1.00 96.00 237 GLU A N 1
ATOM 1937 C CA . GLU A 1 237 ? -6.391 -2.489 22.418 1.00 96.00 237 GLU A CA 1
ATOM 1938 C C . GLU A 1 237 ? -5.559 -1.208 22.292 1.00 96.00 237 GLU A C 1
ATOM 1940 O O . GLU A 1 237 ? -5.996 -0.143 22.724 1.00 96.00 237 GLU A O 1
ATOM 1945 N N . LEU A 1 238 ? -4.373 -1.282 21.687 1.00 96.88 238 LEU A N 1
ATOM 1946 C CA . LEU A 1 238 ? -3.519 -0.112 21.508 1.00 96.88 238 LEU A CA 1
ATOM 1947 C C . LEU A 1 238 ? -4.213 0.942 20.638 1.00 96.88 238 LEU A C 1
ATOM 1949 O O . LEU A 1 238 ? -4.268 2.110 21.020 1.00 96.88 238 LEU A O 1
ATOM 1953 N N . ALA A 1 239 ? -4.821 0.523 19.526 1.00 97.62 239 ALA A N 1
ATOM 1954 C CA . ALA A 1 239 ? -5.626 1.399 18.682 1.00 97.62 239 ALA A CA 1
ATOM 1955 C C . ALA A 1 239 ? -6.813 2.023 19.437 1.00 97.62 239 ALA A C 1
ATOM 1957 O O . ALA A 1 239 ? -7.122 3.196 19.228 1.00 97.62 239 ALA A O 1
ATOM 1958 N N . LEU A 1 240 ? -7.457 1.265 20.334 1.00 98.00 240 LEU A N 1
ATOM 1959 C CA . LEU A 1 240 ? -8.528 1.776 21.187 1.00 98.00 240 LEU A CA 1
ATOM 1960 C C . LEU A 1 240 ? -8.006 2.859 22.133 1.00 98.00 240 LEU A C 1
ATOM 1962 O O . LEU A 1 240 ? -8.595 3.931 22.213 1.00 98.00 240 LEU A O 1
ATOM 1966 N N . ARG A 1 241 ? -6.883 2.611 22.816 1.00 97.06 241 ARG A N 1
ATOM 1967 C CA . ARG A 1 241 ? -6.253 3.587 23.720 1.00 97.06 241 ARG A CA 1
ATOM 1968 C C . ARG A 1 241 ? -5.908 4.886 22.991 1.00 97.06 241 ARG A C 1
ATOM 1970 O O . ARG A 1 241 ? -6.175 5.955 23.523 1.00 97.06 241 ARG A O 1
ATOM 1977 N N . MET A 1 242 ? -5.390 4.791 21.765 1.00 98.19 242 MET A N 1
ATOM 1978 C CA . MET A 1 242 ? -5.114 5.958 20.919 1.00 98.19 242 MET A CA 1
ATOM 1979 C C . MET A 1 242 ? -6.393 6.734 20.566 1.00 98.19 242 MET A C 1
AT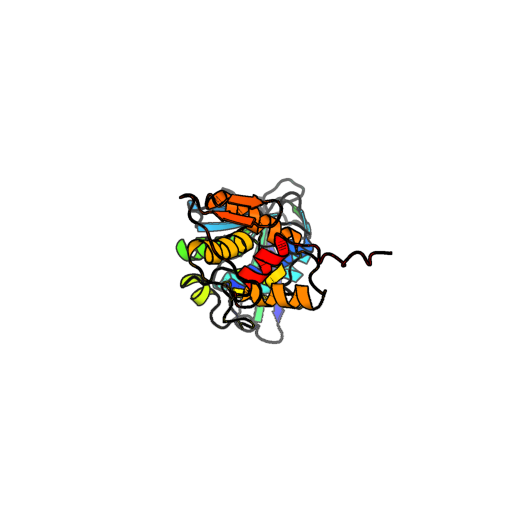OM 1981 O O . MET A 1 242 ? -6.389 7.958 20.599 1.00 98.19 242 MET A O 1
ATOM 1985 N N . ALA A 1 243 ? -7.490 6.040 20.245 1.00 98.31 243 ALA A N 1
ATOM 1986 C CA . ALA A 1 243 ? -8.770 6.681 19.935 1.00 98.31 243 ALA A CA 1
ATOM 1987 C C . ALA A 1 243 ? -9.414 7.340 21.167 1.00 98.31 243 ALA A C 1
ATOM 1989 O O . ALA A 1 243 ? -9.992 8.418 21.056 1.00 98.31 243 ALA A O 1
ATOM 1990 N N . LEU A 1 244 ? -9.311 6.706 22.340 1.00 97.50 244 LEU A N 1
ATOM 1991 C CA . LEU A 1 244 ? -9.794 7.260 23.606 1.00 97.50 244 LEU A CA 1
ATOM 1992 C C . LEU A 1 244 ? -9.052 8.550 23.971 1.00 97.50 244 LEU A C 1
ATOM 1994 O O . LEU A 1 244 ? -9.701 9.535 24.316 1.00 97.50 244 LEU A O 1
ATOM 1998 N N . ASP A 1 245 ? -7.723 8.548 23.846 1.00 97.56 245 ASP A N 1
ATOM 1999 C CA . ASP A 1 245 ? -6.877 9.724 24.078 1.00 97.56 245 ASP A CA 1
ATOM 2000 C C . ASP A 1 245 ? -7.245 10.878 23.130 1.00 97.56 245 ASP A C 1
ATOM 2002 O O . ASP A 1 245 ? -7.534 11.984 23.583 1.00 97.56 245 ASP A O 1
ATOM 2006 N N . GLU A 1 246 ? -7.356 10.600 21.826 1.00 98.00 246 GLU A N 1
ATOM 2007 C CA . GLU A 1 246 ? -7.706 11.603 20.809 1.00 98.00 246 GLU A CA 1
ATOM 2008 C C . GLU A 1 246 ? -9.094 12.226 21.025 1.00 98.00 246 GLU A C 1
ATOM 2010 O O . GLU A 1 246 ? -9.287 13.421 20.796 1.00 98.00 246 GLU A O 1
ATOM 2015 N N . LEU A 1 247 ? -10.061 11.438 21.503 1.00 97.62 247 LEU A N 1
ATOM 2016 C CA . LEU A 1 247 ? -11.426 11.899 21.770 1.00 97.62 247 LEU A CA 1
ATOM 2017 C C . LEU A 1 247 ? -11.624 12.458 23.190 1.00 97.62 247 LEU A C 1
ATOM 2019 O O . LEU A 1 247 ? -12.718 12.935 23.504 1.00 97.62 247 LEU A O 1
ATOM 2023 N N . GLY A 1 248 ? -10.604 12.404 24.054 1.00 96.94 248 GLY A N 1
ATOM 2024 C CA . GLY A 1 248 ? -10.710 12.805 25.459 1.00 96.94 248 GLY A CA 1
ATOM 2025 C C . GLY A 1 248 ? -11.685 11.941 26.266 1.00 96.94 248 GLY A C 1
ATOM 2026 O O . GLY A 1 248 ? -12.357 12.450 27.161 1.00 96.94 248 GLY A O 1
ATOM 2027 N N . ILE A 1 249 ? -11.809 10.656 25.926 1.00 96.75 249 ILE A N 1
ATOM 2028 C CA . ILE A 1 249 ? -12.694 9.705 26.606 1.00 96.75 249 ILE A CA 1
ATOM 2029 C C . ILE A 1 249 ? -11.914 9.008 27.724 1.00 96.75 249 ILE A C 1
ATOM 2031 O O . ILE A 1 249 ? -10.883 8.382 27.474 1.00 96.75 249 ILE A O 1
ATOM 2035 N N . SER A 1 250 ? -12.430 9.055 28.952 1.00 94.00 250 SER A N 1
ATOM 2036 C CA . SER A 1 250 ? -11.847 8.355 30.097 1.00 94.00 250 SER A CA 1
ATOM 2037 C C . SER A 1 250 ? -12.600 7.064 30.419 1.00 94.00 250 SER A C 1
ATOM 2039 O O . SER A 1 250 ? -13.814 6.951 30.234 1.00 94.00 250 SER A O 1
ATOM 2041 N N . VAL A 1 251 ? -11.858 6.074 30.918 1.00 91.69 251 VAL A N 1
ATOM 2042 C CA . VAL A 1 251 ? -12.409 4.840 31.486 1.00 91.69 251 VAL A CA 1
ATOM 2043 C C . VAL A 1 251 ? -12.017 4.794 32.956 1.00 91.69 251 VAL A C 1
ATOM 2045 O O . VAL A 1 251 ? -10.843 4.656 33.293 1.00 91.69 251 VAL A O 1
ATOM 2048 N N . GLU A 1 252 ? -13.004 4.921 33.832 1.00 89.50 252 GLU A N 1
ATOM 2049 C CA . GLU A 1 252 ? -12.839 4.864 35.280 1.00 89.50 252 GLU A CA 1
ATOM 2050 C C . GLU A 1 252 ? -13.303 3.503 35.794 1.00 89.50 252 GLU A C 1
ATOM 2052 O O . GLU A 1 252 ? -14.455 3.116 35.581 1.00 89.50 252 GLU A O 1
ATOM 2057 N N . SER A 1 253 ? -12.423 2.792 36.502 1.00 80.50 253 SER A N 1
ATOM 2058 C CA . SER A 1 253 ? -12.794 1.588 37.248 1.00 80.50 253 SER A CA 1
ATOM 2059 C C . SER A 1 253 ? -13.209 1.975 38.664 1.00 80.50 253 SER A C 1
ATOM 2061 O O . SER A 1 253 ? -12.476 2.677 39.360 1.00 80.50 253 SER A O 1
ATOM 2063 N N . GLN A 1 254 ? -14.375 1.510 39.093 1.00 76.88 254 GLN A N 1
ATOM 2064 C CA . GLN A 1 254 ? -14.842 1.531 40.481 1.00 76.88 254 GLN A CA 1
ATOM 2065 C C . GLN A 1 254 ? -14.831 0.087 41.017 1.00 76.88 254 GLN A C 1
ATOM 2067 O O . GLN A 1 254 ? -14.620 -0.841 40.240 1.00 76.88 254 GLN A O 1
ATOM 2072 N N . GLU A 1 255 ? -15.007 -0.111 42.329 1.00 70.25 255 GLU A N 1
ATOM 2073 C CA . GLU A 1 255 ? -14.901 -1.445 42.959 1.00 70.25 255 GLU A CA 1
ATOM 2074 C C . GLU A 1 255 ? -15.825 -2.495 42.307 1.00 70.25 255 GLU A C 1
ATOM 2076 O O . GLU A 1 255 ? -15.380 -3.616 42.086 1.00 70.25 255 GLU A O 1
ATOM 2081 N N . ASP A 1 256 ? -17.042 -2.103 41.898 1.00 74.44 256 ASP A N 1
ATOM 2082 C CA . ASP A 1 256 ? -18.054 -2.998 41.299 1.00 74.44 256 ASP A CA 1
ATOM 2083 C C . ASP A 1 256 ? -18.641 -2.499 39.957 1.00 74.44 256 ASP A C 1
ATOM 2085 O O . ASP A 1 256 ? -19.564 -3.104 39.410 1.00 74.44 256 ASP A O 1
ATOM 2089 N N . ASP A 1 257 ? -18.167 -1.371 39.419 1.00 78.12 257 ASP A N 1
ATOM 2090 C CA . ASP A 1 257 ? -18.689 -0.786 38.172 1.00 78.12 257 ASP A CA 1
ATOM 2091 C C . ASP A 1 257 ? -17.564 -0.111 37.384 1.00 78.12 257 ASP A C 1
ATOM 2093 O O . ASP A 1 257 ? -16.491 0.182 37.906 1.00 78.12 257 ASP A O 1
ATOM 2097 N N . PHE A 1 258 ? -17.828 0.200 36.122 1.00 86.56 258 PHE A N 1
ATOM 2098 C CA . PHE A 1 258 ? -16.977 1.065 35.323 1.00 86.56 258 PHE A CA 1
ATOM 2099 C C . PHE A 1 258 ? -17.793 2.183 34.683 1.00 86.56 258 PHE A C 1
ATOM 2101 O O . PHE A 1 258 ? -18.991 2.074 34.384 1.00 86.56 258 PHE A O 1
ATOM 2108 N N . LYS A 1 259 ? -17.121 3.303 34.443 1.00 90.06 259 LYS A N 1
ATOM 2109 C CA . LYS A 1 259 ? -17.698 4.435 33.726 1.00 90.06 259 LYS A CA 1
ATOM 2110 C C . LYS A 1 259 ? -16.803 4.779 32.560 1.00 90.06 259 LYS A C 1
ATOM 2112 O O . LYS A 1 259 ? -15.612 5.000 32.727 1.00 90.06 259 LYS A O 1
ATOM 2117 N N . VAL A 1 260 ? -17.413 4.838 31.386 1.00 92.81 260 VAL A N 1
ATOM 2118 C CA . VAL A 1 260 ? -16.807 5.447 30.209 1.00 92.81 260 VAL A CA 1
ATOM 2119 C C . VAL A 1 260 ? -17.412 6.837 30.091 1.00 92.81 260 VAL A C 1
ATOM 2121 O O . VAL A 1 260 ? -18.638 6.956 29.999 1.00 92.81 260 VAL A O 1
ATOM 2124 N N . LEU A 1 261 ? -16.587 7.874 30.158 1.00 94.19 261 LEU A N 1
ATOM 2125 C CA . LEU A 1 261 ? -17.015 9.270 30.122 1.00 94.19 261 LEU A CA 1
ATOM 2126 C C . LEU A 1 261 ? -16.407 9.939 28.892 1.00 94.19 261 LEU A C 1
ATOM 2128 O O . LEU A 1 261 ? -15.222 9.759 28.629 1.00 94.19 261 LEU A O 1
ATOM 2132 N N . ASP A 1 262 ? -17.207 10.682 28.131 1.00 93.88 262 ASP A N 1
ATOM 2133 C CA . ASP A 1 262 ? -16.673 11.534 27.068 1.00 93.88 262 ASP A CA 1
ATOM 2134 C C . ASP A 1 262 ? -15.968 12.781 27.630 1.00 93.88 262 ASP A C 1
ATOM 2136 O O . ASP A 1 262 ? -15.945 13.013 28.842 1.00 93.88 262 ASP A O 1
ATOM 2140 N N . LYS A 1 263 ? -15.409 13.603 26.735 1.00 94.00 263 LYS A N 1
ATOM 2141 C CA . LYS A 1 263 ? -14.692 14.838 27.088 1.00 94.00 263 LYS A CA 1
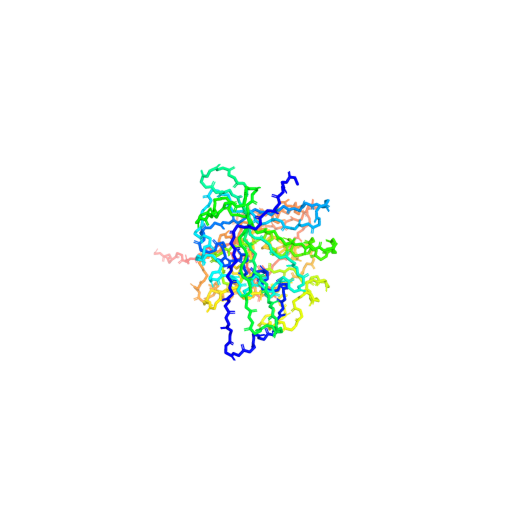ATOM 2142 C C . LYS A 1 263 ? -15.517 15.838 27.906 1.00 94.00 263 LYS A C 1
ATOM 2144 O O . LYS A 1 263 ? -14.945 16.661 28.614 1.00 94.00 263 LYS A O 1
ATOM 2149 N N . ASP A 1 264 ? -16.845 15.773 27.806 1.00 94.12 264 ASP A N 1
ATOM 2150 C CA . ASP A 1 264 ? -17.780 16.642 28.521 1.00 94.12 264 ASP A CA 1
ATOM 2151 C C . ASP A 1 264 ? -18.262 15.990 29.837 1.00 94.12 264 ASP A C 1
ATOM 2153 O O . ASP A 1 264 ? -19.146 16.511 30.521 1.00 94.12 264 ASP A O 1
ATOM 2157 N N . GLY A 1 265 ? -17.693 14.836 30.208 1.00 91.00 265 GLY A N 1
ATOM 2158 C CA . GLY A 1 265 ? -18.042 14.068 31.403 1.00 91.00 265 GLY A CA 1
ATOM 2159 C C . GLY A 1 265 ? -19.346 13.277 31.272 1.00 91.00 265 GLY A C 1
ATOM 2160 O O . GLY A 1 265 ? -19.875 12.777 32.270 1.00 91.00 265 GLY A O 1
ATOM 2161 N N . LYS A 1 266 ? -19.908 13.151 30.065 1.00 92.62 266 LYS A N 1
ATOM 2162 C CA . LYS A 1 266 ? -21.157 12.422 29.840 1.00 92.62 266 LYS A CA 1
ATOM 2163 C C . LYS A 1 266 ? -20.876 10.931 29.679 1.00 92.62 266 LYS A C 1
ATOM 2165 O O . LYS A 1 266 ? -20.002 10.501 28.932 1.00 92.62 266 LYS A O 1
ATOM 2170 N N . ARG A 1 267 ? -21.678 10.111 30.369 1.00 91.81 267 ARG A N 1
ATOM 2171 C CA . ARG A 1 267 ? -21.533 8.649 30.344 1.00 91.81 267 ARG A CA 1
ATOM 2172 C C . ARG A 1 267 ? -21.869 8.076 28.966 1.00 91.81 267 ARG A C 1
ATOM 2174 O O . ARG A 1 267 ? -22.999 8.213 28.491 1.00 91.81 267 ARG A O 1
ATOM 2181 N 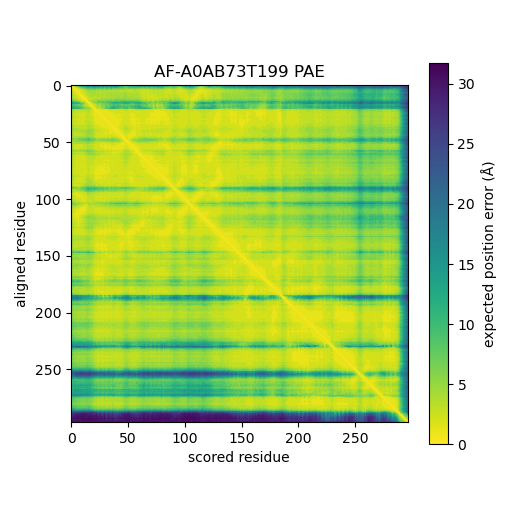N . LEU A 1 268 ? -20.920 7.344 28.392 1.00 91.12 268 LEU A N 1
ATOM 2182 C CA . LEU A 1 268 ? -21.124 6.451 27.259 1.00 91.12 268 LEU A CA 1
ATOM 2183 C C . LEU A 1 268 ? -21.595 5.095 27.794 1.00 91.12 268 LEU A C 1
ATOM 2185 O O . LEU A 1 268 ? -20.924 4.460 28.606 1.00 91.12 268 LEU A O 1
ATOM 2189 N N . ARG A 1 269 ? -22.793 4.671 27.385 1.00 88.31 269 ARG A N 1
ATOM 2190 C CA . ARG A 1 269 ? -23.341 3.358 27.751 1.00 88.31 269 ARG A CA 1
ATOM 2191 C C . ARG A 1 269 ? -22.925 2.330 26.710 1.00 88.31 269 ARG A C 1
ATOM 2193 O O . ARG A 1 269 ? -22.964 2.640 25.524 1.00 88.31 269 ARG A O 1
ATOM 2200 N N . MET A 1 270 ? -22.562 1.142 27.178 1.00 88.31 270 MET A N 1
ATOM 2201 C CA . MET A 1 270 ? -22.185 0.006 26.342 1.00 88.31 270 MET A CA 1
ATOM 2202 C C . MET A 1 270 ? -22.853 -1.260 26.868 1.00 88.31 270 MET A C 1
ATOM 2204 O O . MET A 1 270 ? -23.013 -1.404 28.083 1.00 88.31 270 MET A O 1
ATOM 2208 N N . ASP A 1 271 ? -23.243 -2.159 25.969 1.00 86.62 271 ASP A N 1
ATOM 2209 C CA . ASP A 1 271 ? -23.927 -3.411 26.308 1.00 86.62 271 ASP A CA 1
ATOM 2210 C C . ASP A 1 271 ? -23.242 -4.611 25.634 1.00 86.62 271 ASP A C 1
ATOM 2212 O O . ASP A 1 271 ? -23.147 -4.684 24.414 1.00 86.62 271 ASP A O 1
ATOM 2216 N N . TYR A 1 272 ? -22.778 -5.587 26.419 1.00 84.44 272 TYR A N 1
ATOM 2217 C CA . TYR A 1 272 ? -22.137 -6.788 25.869 1.00 84.44 272 TYR A CA 1
ATOM 2218 C C . TYR A 1 272 ? -23.135 -7.759 25.214 1.00 84.44 272 TYR A C 1
ATOM 2220 O O . TYR A 1 272 ? -22.813 -8.443 24.245 1.00 84.44 272 TYR A O 1
ATOM 2228 N N . GLY A 1 273 ? -24.354 -7.857 25.747 1.00 84.12 273 GLY A N 1
ATOM 2229 C CA . GLY A 1 273 ? -25.352 -8.822 25.287 1.00 84.12 273 GLY A CA 1
ATOM 2230 C C . GLY A 1 273 ? -26.138 -8.335 24.074 1.00 84.12 273 GLY A C 1
ATOM 2231 O O . GLY A 1 273 ? -26.453 -9.128 23.187 1.00 84.12 273 GLY A O 1
ATOM 2232 N N . ARG A 1 274 ? -26.468 -7.041 24.038 1.00 88.06 274 ARG A N 1
ATOM 2233 C CA . ARG A 1 274 ? -27.307 -6.431 22.990 1.00 88.06 274 ARG A CA 1
ATOM 2234 C C . ARG A 1 274 ? -26.599 -5.370 22.156 1.00 88.06 274 ARG A C 1
ATOM 2236 O O . ARG A 1 274 ? -27.191 -4.904 21.186 1.00 88.06 274 ARG A O 1
ATOM 2243 N N . GLY A 1 275 ? -25.387 -4.978 22.533 1.00 89.38 275 GLY A N 1
ATOM 2244 C CA . GLY A 1 275 ? -24.617 -3.998 21.784 1.00 89.38 275 GLY A CA 1
ATOM 2245 C C . GLY A 1 275 ? -24.065 -4.548 20.474 1.00 89.38 275 GLY A C 1
ATOM 2246 O O . GLY A 1 275 ? -24.123 -5.744 20.172 1.00 89.38 275 GLY A O 1
ATOM 2247 N N . SER A 1 276 ? -23.522 -3.625 19.697 1.00 96.00 276 SER A N 1
ATOM 2248 C CA . SER A 1 276 ? -22.782 -3.882 18.466 1.00 96.00 276 SER A CA 1
ATOM 2249 C C . SER A 1 276 ? -21.497 -4.689 18.705 1.00 96.00 276 SER A C 1
ATOM 2251 O O . SER A 1 276 ? -21.013 -4.814 19.831 1.00 96.00 276 SER A O 1
ATOM 2253 N N . GLU A 1 277 ? -20.902 -5.227 17.640 1.00 95.75 277 GLU A N 1
ATOM 2254 C CA . GLU A 1 277 ? -19.640 -5.974 17.749 1.00 95.75 277 GLU A CA 1
ATOM 2255 C C . GLU A 1 277 ? -18.486 -5.083 18.240 1.00 95.75 277 GLU A C 1
ATOM 2257 O O . GLU A 1 277 ? -17.647 -5.538 19.016 1.00 95.75 277 GLU A O 1
ATOM 2262 N N . ALA A 1 278 ? -18.497 -3.786 17.911 1.00 96.81 278 ALA A N 1
ATOM 2263 C CA . ALA A 1 278 ? -17.563 -2.823 18.491 1.00 96.81 278 ALA A CA 1
ATOM 2264 C C . ALA A 1 278 ? -17.728 -2.683 20.019 1.00 96.81 278 ALA A C 1
ATOM 2266 O O . ALA A 1 278 ? -16.730 -2.681 20.738 1.00 96.81 278 ALA A O 1
ATOM 2267 N N . GLU A 1 279 ? -18.965 -2.628 20.539 1.00 95.50 279 GLU A N 1
ATOM 2268 C CA . GLU A 1 279 ? -19.222 -2.610 21.994 1.00 95.50 279 GLU A CA 1
ATOM 2269 C C . GLU A 1 279 ? -18.726 -3.888 22.666 1.00 95.50 279 GLU A C 1
ATOM 2271 O O . GLU A 1 279 ? -18.075 -3.836 23.712 1.00 95.50 279 GLU A O 1
ATOM 2276 N N . LYS A 1 280 ? -18.999 -5.042 22.053 1.00 94.50 280 LYS A N 1
ATOM 2277 C CA . LYS A 1 280 ? -18.548 -6.341 22.562 1.00 94.50 280 LYS A CA 1
ATOM 2278 C C . LYS A 1 280 ? -17.030 -6.416 22.623 1.00 94.50 280 LYS A C 1
ATOM 2280 O O . LYS A 1 280 ? -16.493 -6.829 23.652 1.00 94.50 280 LYS A O 1
ATOM 2285 N N . LEU A 1 281 ? -16.343 -5.995 21.559 1.00 94.88 281 LEU A N 1
ATOM 2286 C CA . LEU A 1 281 ? -14.884 -5.960 21.527 1.00 94.88 281 LEU A CA 1
ATOM 2287 C C . LEU A 1 281 ? -14.329 -4.985 22.567 1.00 94.88 281 LEU A C 1
ATOM 2289 O O . LEU A 1 281 ? -13.416 -5.345 23.305 1.00 94.88 281 LEU A O 1
ATOM 2293 N N . PHE A 1 282 ? -14.902 -3.783 22.667 1.00 95.25 282 PHE A N 1
ATOM 2294 C CA . PHE A 1 282 ? -14.487 -2.773 23.640 1.00 95.25 282 PHE A CA 1
ATOM 2295 C C . PHE A 1 282 ? -14.550 -3.326 25.066 1.00 95.25 282 PHE A C 1
ATOM 2297 O O . PHE A 1 282 ? -13.568 -3.280 25.806 1.00 95.25 282 PHE A O 1
ATOM 2304 N N . LEU A 1 283 ? -15.693 -3.906 25.443 1.00 92.19 283 LEU A N 1
ATOM 2305 C CA . LEU A 1 283 ? -15.886 -4.483 26.771 1.00 92.19 283 LEU A CA 1
ATOM 2306 C C . LEU A 1 283 ? -14.974 -5.690 26.997 1.00 92.19 283 LEU A C 1
ATOM 2308 O O . LEU A 1 283 ? -14.432 -5.843 28.087 1.00 92.19 283 LEU A O 1
ATOM 2312 N N . LYS A 1 284 ? -14.740 -6.518 25.973 1.00 91.12 284 LYS A N 1
ATOM 2313 C CA . LYS A 1 284 ? -13.806 -7.645 26.076 1.00 91.12 284 LYS A CA 1
ATOM 2314 C C . LYS A 1 284 ? -12.359 -7.190 26.290 1.00 91.12 284 LYS A C 1
ATOM 2316 O O . LYS A 1 284 ? -11.629 -7.864 27.011 1.00 91.12 284 LYS A O 1
ATOM 2321 N N . ILE A 1 285 ? -11.953 -6.065 25.700 1.00 92.12 285 ILE A N 1
ATOM 2322 C CA . ILE A 1 285 ? -10.628 -5.467 25.911 1.00 92.12 285 ILE A CA 1
ATOM 2323 C C . ILE A 1 285 ? -10.498 -4.914 27.335 1.00 92.12 285 ILE A C 1
ATOM 2325 O O . ILE A 1 285 ? -9.481 -5.142 27.981 1.00 92.12 285 ILE A O 1
ATOM 2329 N N . LEU A 1 286 ? -11.522 -4.223 27.846 1.00 88.00 286 LEU A N 1
ATOM 2330 C CA . LEU A 1 286 ? -11.499 -3.700 29.217 1.00 88.00 286 LEU A CA 1
ATOM 2331 C C . LEU A 1 286 ? -11.549 -4.801 30.282 1.00 88.00 286 LEU A C 1
ATOM 2333 O O . LEU A 1 286 ? -10.945 -4.661 31.345 1.00 88.00 286 LEU A O 1
ATOM 2337 N N . PHE A 1 287 ? -12.249 -5.896 29.992 1.00 84.44 287 PHE A N 1
ATOM 2338 C CA . PHE A 1 287 ? -12.452 -7.018 30.904 1.00 84.44 287 PHE A CA 1
ATOM 2339 C C . PHE A 1 287 ? -11.942 -8.324 30.267 1.00 84.44 287 PHE A C 1
ATOM 2341 O O . PHE A 1 287 ? -12.734 -9.183 29.863 1.00 84.44 287 PHE A O 1
ATOM 2348 N N . PRO A 1 288 ? -10.609 -8.499 30.151 1.00 72.94 288 PRO A N 1
ATOM 2349 C CA . PRO A 1 288 ? -10.021 -9.615 29.410 1.00 72.94 288 PRO A CA 1
ATOM 2350 C C . PRO A 1 288 ? -10.268 -10.973 30.086 1.00 72.94 288 PRO A C 1
ATOM 2352 O O . PRO A 1 288 ? -10.448 -11.983 29.396 1.00 72.94 288 PRO A O 1
ATOM 2355 N N . VAL A 1 289 ? -10.341 -10.995 31.421 1.00 66.31 289 VAL A N 1
ATOM 2356 C CA . VAL A 1 289 ? -10.478 -12.206 32.240 1.00 66.31 289 VAL A CA 1
ATOM 2357 C C . VAL A 1 289 ? -11.955 -12.549 32.448 1.00 66.31 289 VAL A C 1
ATOM 2359 O O . VAL A 1 289 ? -12.711 -11.758 33.006 1.00 66.31 289 VAL A O 1
ATOM 2362 N N . ILE A 1 290 ? -12.363 -13.762 32.064 1.00 55.97 290 ILE A N 1
ATOM 2363 C CA . ILE A 1 290 ? -13.545 -14.383 32.672 1.00 55.97 290 ILE A CA 1
ATOM 2364 C C . ILE A 1 290 ? -13.085 -14.790 34.067 1.00 55.97 290 ILE A C 1
ATOM 2366 O O . ILE A 1 290 ? -12.210 -15.646 34.178 1.00 55.97 290 ILE A O 1
ATOM 2370 N N . GLN A 1 291 ? -13.603 -14.158 35.121 1.00 40.84 291 GLN A N 1
ATOM 2371 C CA . GLN A 1 291 ? -13.354 -14.646 36.475 1.00 40.84 291 GLN A CA 1
ATOM 2372 C C . GLN A 1 291 ? -13.861 -16.091 36.544 1.00 40.84 291 GLN A C 1
ATOM 2374 O O . GLN A 1 291 ? -15.071 -16.334 36.551 1.00 40.84 291 GLN A O 1
ATOM 2379 N N . GLU A 1 292 ? -12.948 -17.063 36.565 1.00 40.34 292 GLU A N 1
ATOM 2380 C CA . GLU A 1 292 ? -13.288 -18.391 37.050 1.00 40.34 292 GLU A CA 1
ATOM 2381 C C . GLU A 1 292 ? -13.778 -18.179 38.475 1.00 40.34 292 GLU A C 1
ATOM 2383 O O . GLU A 1 292 ? -13.024 -17.713 39.331 1.00 40.34 292 GLU A O 1
ATOM 2388 N N . LYS A 1 293 ? -15.069 -18.443 38.713 1.00 38.12 293 LYS A N 1
ATOM 2389 C CA . LYS A 1 293 ? -15.607 -18.494 40.069 1.00 38.12 293 LYS A CA 1
ATOM 2390 C C . LYS A 1 293 ? -14.644 -19.351 40.874 1.00 38.12 293 LYS A C 1
ATOM 2392 O O . LYS A 1 293 ? -14.534 -20.548 40.600 1.00 38.12 293 LYS A O 1
ATOM 2397 N N . GLN A 1 294 ? -13.952 -18.738 41.832 1.00 36.59 294 GLN A N 1
ATOM 2398 C CA . GLN A 1 294 ? -13.253 -19.481 42.861 1.00 36.59 294 GLN A CA 1
ATOM 2399 C C . GLN A 1 294 ? -14.294 -20.441 43.429 1.00 36.59 294 GLN A C 1
ATOM 2401 O O . GLN A 1 294 ? -15.309 -20.015 43.981 1.00 36.59 294 GLN A O 1
ATOM 2406 N N . LYS A 1 295 ? -14.115 -21.739 43.171 1.00 41.00 295 LYS A N 1
ATOM 2407 C CA . LYS A 1 295 ? -14.853 -22.761 43.899 1.00 41.00 295 LYS A CA 1
ATOM 2408 C C . LYS A 1 295 ? -14.409 -22.583 45.341 1.00 41.00 295 LYS A C 1
ATOM 2410 O O . LYS A 1 295 ? -13.281 -22.940 45.670 1.00 41.00 295 LYS A O 1
ATOM 2415 N N . GLU A 1 296 ? -15.257 -21.942 46.138 1.00 40.75 296 GLU A N 1
ATOM 2416 C CA . GLU A 1 296 ? -15.126 -21.924 47.587 1.00 40.75 296 GLU A CA 1
ATOM 2417 C C . GLU A 1 296 ? -14.945 -23.380 48.040 1.00 40.75 296 GLU A C 1
ATOM 2419 O O . GLU A 1 296 ? -15.745 -24.254 47.685 1.00 40.75 296 GLU A O 1
ATOM 2424 N N . VAL A 1 297 ? -13.814 -23.635 48.701 1.00 44.28 297 VAL A N 1
ATOM 2425 C CA . VAL A 1 297 ? -13.492 -24.898 49.377 1.00 44.28 297 VAL A CA 1
ATOM 2426 C C . VAL A 1 297 ? -14.138 -24.882 50.751 1.00 44.28 297 VAL A C 1
ATOM 2428 O O . VAL A 1 297 ? -14.022 -23.833 51.423 1.00 44.28 297 VAL A O 1
#

pLDDT: mean 91.69, std 10.14, range [36.59, 98.44]

Foldseek 3Di:
DFDWAWQDKDKDFDPDADDADQLLLLVLLLLLVVCLVQVFQWDWDQPPVQQKIKTWGAFGKDFQVVCCVVCQVSQQNNCVQWNKWKWAAAPVRWIKIWGWHADPNRRMIMITIITRVSHDGGMGGGIMMMTRDPDPVLSVQSCQQSVLDDSPDQWRWHAPDPSVCVSCPPQDFPCPQFRTTIRGNHPDDDDRLVNQDLVNLLVQLLCCPPVVDNGCSLVVQLVCVVVVNDPPLVSNVSSNVVNCVVQVWDWDDDPPDIFIATNVRHTDDADCPPHDSSSVSVVCSVVVDPPPPPPDD